Protein 2D7V (pdb70)

Nearest PDB structures (foldseek):
  2d7v-assembly1_B  TM=9.983E-01  e=2.225E-28  Vibrio cholerae O1 biovar El Tor str. N16961
  2onf-assembly1_B  TM=8.012E-01  e=8.479E-09  Thermoplasma acidophilum
  2e8c-assembly1_A  TM=7.686E-01  e=4.303E-06  Aquifex aeolicus VF5
  1vla-assembly1_A  TM=7.191E-01  e=2.627E-06  Thermotoga maritima MSB8
  2bjo-assembly1_B  TM=7.480E-01  e=2.139E-05  Bacillus subtilis

CATH classification: 3.30.300.20

Radius of gyration: 19.79 Å; Cα contacts (8 Å, |Δi|>4): 730; chains: 2; bounding box: 40×42×66 Å

Organism: Vibrio cholerae serotype O1 (strain ATCC 39315 / El Tor Inaba N16961) (NCBI:txid243277)

Solvent-accessible surface area: 13827 Å² total

Foldseek 3Di:
DDDWDKDKDDDFDPPDPCVVVQTAQWTWIAGDVGDIFIAGDDCVVPPPPSTPNPGHHPVNVLQVLQQVLLVLVVVVCVVVVWAWPDKDWPKDWDWDQDPVRDTDRQEMETEIDIDTDDDDDDDPVVSVVSVVSCVPRPSNVVDNHHYHYDYD/DDWDKDKDDDFDVPRPCVVVQTAQWTWIAGPVGDIFIAGADCVVPPPPSTDPPGHYPQNVLLCLLQVLLVLLVVVCVVVPWAWPDKDWDKDWDWDDDDPGHTDGAAIEIEMDIDTDDDDDDDVVVSVCSVVSCVVRPSNVVDPHHYYYDYD

InterPro domains:
  IPR003718 OsmC/Ohr conserved domain [PF02566] (63-159)
  IPR015946 K homology domain-like, alpha/beta [G3DSA:3.30.300.20] (1-162)
  IPR036102 OsmC/Ohr superfamily [SSF82784] (8-160)
  IPR052707 OsmC/Ohr Peroxiredoxin [PTHR42830] (8-161)

Sequence (303 aa):
SSEHSAIVTWKRKDSEAFTDNQYSRAHTWEFDGGSKILASASPHVVPVPLSVEANVDPEEAFVAALSSCHLVFLSIAAKQRYLVESYTDNAVGILGKNSKGKTSVTKVVLRPQVVFSGTSKPTLQQLEKHHLAHENCFIANSVETEVVTEIISEHSAIVTWKRKDSEAFTDNQYSRAHTWEFDGGSKILASASPHVVPVPLSVEANVDPEEAFVAALSSCHLVFLSIAAKQRYLVESYTDNAVGILGKNSKGKTSVTKVVLRPQVVFSGTSKPTLQQLEKHHLAHENCFIANSVETEVVTEII

Structure (mmCIF, N/CA/C/O backbone):
data_2D7V
#
_entry.id   2D7V
#
_cell.length_a   148.507
_cell.length_b   40.023
_cell.length_c   56.231
_cell.angle_alpha   90.00
_cell.angle_beta   108.89
_cell.angle_gamma   90.00
#
_symmetry.space_group_name_H-M   'C 1 2 1'
#
loop_
_entity.id
_entity.type
_entity.pdbx_description
1 polymer 'Hypothetical protein VCA0330'
2 water water
#
loop_
_atom_site.group_PDB
_atom_site.id
_atom_site.type_symbol
_atom_site.label_atom_id
_atom_site.label_alt_id
_atom_site.label_comp_id
_atom_site.label_asym_id
_atom_site.label_entity_id
_atom_site.label_seq_id
_atom_site.pdbx_PDB_ins_code
_atom_site.Cartn_x
_atom_site.Cartn_y
_atom_site.Cartn_z
_atom_site.occupancy
_atom_site.B_iso_or_equiv
_atom_site.auth_seq_id
_atom_site.auth_comp_id
_atom_site.auth_asym_id
_atom_site.auth_atom_id
_atom_site.pdbx_PDB_model_num
ATOM 1 N N . SER A 1 7 ? 12.270 57.097 18.680 1.00 40.02 7 SER A N 1
ATOM 2 C CA . SER A 1 7 ? 12.253 57.619 17.276 1.00 39.53 7 SER A CA 1
ATOM 3 C C . SER A 1 7 ? 12.573 56.487 16.263 1.00 38.91 7 SER A C 1
ATOM 4 O O . SER A 1 7 ? 12.597 55.300 16.644 1.00 39.20 7 SER A O 1
ATOM 15 N N . SER A 1 9 ? 14.757 54.177 13.601 1.00 31.25 9 SER A N 1
ATOM 16 C CA . SER A 1 9 ? 16.119 53.640 13.576 1.00 30.33 9 SER A CA 1
ATOM 17 C C . SER A 1 9 ? 16.194 52.494 12.583 1.00 29.68 9 SER A C 1
ATOM 18 O O . SER A 1 9 ? 15.171 51.865 12.288 1.00 29.72 9 SER A O 1
ATOM 21 N N . GLU A 1 10 ? 17.369 52.268 12.016 1.00 30.91 10 GLU A N 1
ATOM 22 C CA . GLU A 1 10 ? 17.539 51.084 11.161 1.00 31.16 10 GLU A CA 1
ATOM 23 C C . GLU A 1 10 ? 18.482 50.073 11.775 1.00 30.52 10 GLU A C 1
ATOM 24 O O . GLU A 1 10 ? 19.373 50.420 12.544 1.00 30.52 10 GLU A O 1
ATOM 30 N N . HIS A 1 11 ? 18.252 48.811 11.451 1.00 27.69 11 HIS A N 1
ATOM 31 C CA . HIS A 1 11 ? 18.917 47.717 12.130 1.00 28.06 11 HIS A CA 1
ATOM 32 C C . HIS A 1 11 ? 19.269 46.737 11.064 1.00 26.99 11 HIS A C 1
ATOM 33 O O . HIS A 1 11 ? 18.402 46.334 10.295 1.00 27.51 11 HIS A O 1
ATOM 40 N N . SER A 1 12 ? 20.533 46.363 11.006 1.00 26.56 12 SER A N 1
ATOM 41 C CA . SER A 1 12 ? 20.963 45.495 9.933 1.00 26.95 12 SER A CA 1
ATOM 42 C C . SER A 1 12 ? 21.481 44.149 10.462 1.00 25.90 12 SER A C 1
ATOM 43 O O . SER A 1 12 ? 21.908 44.022 11.620 1.00 24.55 12 SER A O 1
ATOM 46 N N . ALA A 1 13 ? 21.393 43.130 9.612 1.00 25.18 13 ALA A N 1
ATOM 47 C CA . ALA A 1 13 ? 21.968 41.831 9.910 1.00 24.94 13 ALA A CA 1
ATOM 48 C C . ALA A 1 13 ? 22.547 41.319 8.607 1.00 25.01 13 ALA A C 1
ATOM 49 O O . ALA A 1 13 ? 21.928 41.489 7.549 1.00 25.12 13 ALA A O 1
ATOM 51 N N . ILE A 1 14 ? 23.746 40.742 8.661 1.00 24.20 14 ILE A N 1
ATOM 52 C CA . ILE A 1 14 ? 24.306 40.031 7.491 1.00 23.16 14 ILE A CA 1
ATOM 53 C C . ILE A 1 14 ? 24.171 38.530 7.761 1.00 22.70 14 ILE A C 1
ATOM 54 O O . ILE A 1 14 ? 24.696 38.035 8.778 1.00 21.94 14 ILE A O 1
ATOM 59 N N . VAL A 1 15 ? 23.437 37.844 6.884 1.00 21.71 15 VAL A N 1
ATOM 60 C CA . VAL A 1 15 ? 23.204 36.408 6.992 1.00 21.71 15 VAL A CA 1
ATOM 61 C C . VAL A 1 15 ? 23.929 35.727 5.832 1.00 22.79 15 VAL A C 1
ATOM 62 O O . VAL A 1 15 ? 23.714 36.084 4.672 1.00 22.92 15 VAL A O 1
ATOM 66 N N . THR A 1 16 ? 24.809 34.787 6.154 1.00 22.66 16 THR A N 1
ATOM 67 C CA . THR A 1 16 ? 25.705 34.156 5.188 1.00 23.61 16 THR A CA 1
ATOM 68 C C . THR A 1 16 ? 25.753 32.631 5.360 1.00 22.68 16 THR A C 1
ATOM 69 O O . THR A 1 16 ? 25.954 32.086 6.479 1.00 22.12 16 THR A O 1
ATOM 73 N N . TRP A 1 17 ? 25.610 31.954 4.225 1.00 22.42 17 TRP A N 1
ATOM 74 C CA . TRP A 1 17 ? 25.758 30.523 4.178 1.00 21.84 17 TRP A CA 1
ATOM 75 C C . TRP A 1 17 ? 26.758 30.267 3.044 1.00 22.80 17 TRP A C 1
ATOM 76 O O . TRP A 1 17 ? 26.732 30.976 2.042 1.00 19.68 17 TRP A O 1
ATOM 87 N N . LYS A 1 18 ? 27.659 29.311 3.270 1.00 23.51 18 LYS A N 1
ATOM 88 C CA . LYS A 1 18 ? 28.622 28.830 2.277 1.00 26.23 18 LYS A CA 1
ATOM 89 C C . LYS A 1 18 ? 28.636 27.317 2.179 1.00 26.53 18 LYS A C 1
ATOM 90 O O . LYS A 1 18 ? 28.675 26.625 3.201 1.00 26.00 18 LYS A O 1
ATOM 96 N N . ARG A 1 19 ? 28.599 26.797 0.961 1.00 28.32 19 ARG A N 1
ATOM 97 C CA . ARG A 1 19 ? 28.698 25.358 0.739 1.00 31.01 19 ARG A CA 1
ATOM 98 C C . ARG A 1 19 ? 30.028 24.818 1.296 1.00 32.15 19 ARG A C 1
ATOM 99 O O . ARG A 1 19 ? 31.094 25.387 1.029 1.00 31.54 19 ARG A O 1
ATOM 107 N N . LYS A 1 20 ? 29.983 23.732 2.058 1.00 34.37 20 LYS A N 1
ATOM 108 C CA . LYS A 1 20 ? 31.248 23.114 2.503 1.00 37.15 20 LYS A CA 1
ATOM 109 C C . LYS A 1 20 ? 31.862 22.331 1.325 1.00 39.02 20 LYS A C 1
ATOM 110 O O . LYS A 1 20 ? 31.157 21.925 0.387 1.00 38.95 20 LYS A O 1
ATOM 116 N N . ASP A 1 21 ? 33.174 22.152 1.342 1.00 41.64 21 ASP A N 1
ATOM 117 C CA . ASP A 1 21 ? 33.871 21.517 0.215 1.00 44.52 21 ASP A CA 1
ATOM 118 C C . ASP A 1 21 ? 33.300 20.134 -0.125 1.00 44.56 21 ASP A C 1
ATOM 119 O O . ASP A 1 21 ? 33.186 19.759 -1.298 1.00 45.03 21 ASP A O 1
ATOM 124 N N . SER A 1 22 ? 32.922 19.396 0.918 1.00 44.60 22 SER A N 1
ATOM 125 C CA . SER A 1 22 ? 32.425 18.021 0.796 1.00 44.49 22 SER A CA 1
ATOM 126 C C . SER A 1 22 ? 30.963 17.924 0.409 1.00 43.61 22 SER A C 1
ATOM 127 O O . SER A 1 22 ? 30.416 16.819 0.391 1.00 45.01 22 SER A O 1
ATOM 130 N N . GLU A 1 23 ? 30.308 19.051 0.138 1.00 41.17 23 GLU A N 1
ATOM 131 C CA . GLU A 1 23 ? 28.859 19.030 -0.002 1.00 39.30 23 GLU A CA 1
ATOM 132 C C . GLU A 1 23 ? 28.375 18.979 -1.449 1.00 38.20 23 GLU A C 1
ATOM 133 O O . GLU A 1 23 ? 28.636 19.905 -2.236 1.00 37.90 23 GLU A O 1
ATOM 139 N N . ALA A 1 24 ? 27.647 17.906 -1.758 1.00 36.73 24 ALA A N 1
ATOM 140 C CA . ALA A 1 24 ? 27.001 17.709 -3.041 1.00 35.86 24 ALA A CA 1
ATOM 141 C C . ALA A 1 24 ? 25.920 18.745 -3.249 1.00 34.79 24 ALA A C 1
ATOM 142 O O . ALA A 1 24 ? 25.758 19.241 -4.372 1.00 34.28 24 ALA A O 1
ATOM 144 N N . PHE A 1 25 ? 25.210 19.067 -2.155 1.00 33.83 25 PHE A N 1
ATOM 145 C CA . PHE A 1 25 ? 24.130 20.082 -2.094 1.00 32.64 25 PHE A CA 1
ATOM 146 C C . PHE A 1 25 ? 22.796 19.623 -2.684 1.00 32.57 25 PHE A C 1
ATOM 147 O O . PHE A 1 25 ? 21.767 19.636 -2.000 1.00 30.69 25 PHE A O 1
ATOM 155 N N . THR A 1 26 ? 22.823 19.191 -3.949 1.00 33.49 26 THR A N 1
ATOM 156 C CA . THR A 1 26 ? 21.595 18.809 -4.675 1.00 34.24 26 THR A CA 1
ATOM 157 C C . THR A 1 26 ? 20.927 17.536 -4.115 1.00 35.39 26 THR A C 1
ATOM 158 O O . THR A 1 26 ? 19.761 17.228 -4.456 1.00 35.22 26 THR A O 1
ATOM 162 N N . ASP A 1 27 ? 21.619 16.824 -3.222 1.00 35.92 27 ASP A N 1
ATOM 163 C CA . ASP A 1 27 ? 20.972 15.704 -2.514 1.00 36.93 27 ASP A CA 1
ATOM 164 C C . ASP A 1 27 ? 20.193 16.140 -1.261 1.00 37.22 27 ASP A C 1
ATOM 165 O O . ASP A 1 27 ? 19.781 15.284 -0.483 1.00 37.55 27 ASP A O 1
ATOM 170 N N . ASN A 1 28 ? 20.051 17.457 -1.032 1.00 37.07 28 ASN A N 1
ATOM 171 C CA . ASN A 1 28 ? 19.406 18.044 0.184 1.00 37.06 28 ASN A CA 1
ATOM 172 C C . ASN A 1 28 ? 20.026 17.660 1.543 1.00 35.90 28 ASN A C 1
ATOM 173 O O . ASN A 1 28 ? 19.419 17.852 2.579 1.00 36.66 28 ASN A O 1
ATOM 178 N N . GLN A 1 29 ? 21.244 17.146 1.533 1.00 35.21 29 GLN A N 1
ATOM 179 C CA . GLN A 1 29 ? 21.910 16.698 2.760 1.00 34.52 29 GLN A CA 1
ATOM 180 C C . GLN A 1 29 ? 23.028 17.638 3.216 1.00 32.63 29 GLN A C 1
ATOM 181 O O . GLN A 1 29 ? 23.932 17.236 3.942 1.00 33.83 29 GLN A O 1
ATOM 187 N N . TYR A 1 30 ? 22.959 18.889 2.787 1.00 30.23 30 TYR A N 1
ATOM 188 C CA . TYR A 1 30 ? 23.905 19.915 3.185 1.00 27.80 30 TYR A CA 1
ATOM 189 C C . TYR A 1 30 ? 23.608 20.363 4.635 1.00 27.13 30 TYR A C 1
ATOM 190 O O . TYR A 1 30 ? 22.477 20.235 5.128 1.00 26.35 30 TYR A O 1
ATOM 199 N N . SER A 1 31 ? 24.637 20.858 5.299 1.00 26.43 31 SER A N 1
ATOM 200 C CA . SER A 1 31 ? 24.499 21.450 6.626 1.00 26.39 31 SER A CA 1
ATOM 201 C C . SER A 1 31 ? 23.731 22.762 6.499 1.00 25.34 31 SER A C 1
ATOM 202 O O . SER A 1 31 ? 24.057 23.600 5.640 1.00 24.23 31 SER A O 1
ATOM 205 N N . ARG A 1 32 ? 22.758 22.938 7.395 1.00 24.14 32 ARG A N 1
ATOM 206 C CA . ARG A 1 32 ? 21.999 24.174 7.496 1.00 24.01 32 ARG A CA 1
ATOM 207 C C . ARG A 1 32 ? 22.645 25.246 8.423 1.00 24.68 32 ARG A C 1
ATOM 208 O O . ARG A 1 32 ? 22.053 26.324 8.643 1.00 24.92 32 ARG A O 1
ATOM 216 N N . ALA A 1 33 ? 23.855 24.953 8.912 1.00 23.58 33 ALA A N 1
ATOM 217 C CA . ALA A 1 33 ? 24.662 25.908 9.678 1.00 22.41 33 ALA A CA 1
ATOM 218 C C . ALA A 1 33 ? 25.045 27.098 8.829 1.00 22.30 33 ALA A C 1
ATOM 219 O O . ALA A 1 33 ? 25.345 26.976 7.631 1.00 20.01 33 ALA A O 1
ATOM 221 N N . HIS A 1 34 ? 24.997 28.267 9.464 1.00 20.81 34 HIS A N 1
ATOM 222 C CA . HIS A 1 34 ? 25.338 29.504 8.809 1.00 21.29 34 HIS A CA 1
ATOM 223 C C . HIS A 1 34 ? 25.571 30.594 9.891 1.00 22.45 34 HIS A C 1
ATOM 224 O O . HIS A 1 34 ? 25.536 30.304 11.085 1.00 22.06 34 HIS A O 1
ATOM 231 N N . THR A 1 35 ? 25.860 31.820 9.467 1.00 23.17 35 THR A N 1
ATOM 232 C CA . THR A 1 35 ? 26.223 32.869 10.420 1.00 25.40 35 THR A CA 1
ATOM 233 C C . THR A 1 35 ? 25.310 34.079 10.314 1.00 23.69 35 THR A C 1
ATOM 234 O O . THR A 1 35 ? 24.838 34.395 9.225 1.00 23.72 35 THR A O 1
ATOM 238 N N . TRP A 1 36 ? 25.028 34.708 11.458 1.00 23.63 36 TRP A N 1
ATOM 239 C CA . TRP A 1 36 ? 24.365 36.000 11.515 1.00 23.07 36 TRP A CA 1
ATOM 240 C C . TRP A 1 36 ? 25.397 36.993 12.042 1.00 24.14 36 TRP A C 1
ATOM 241 O O . TRP A 1 36 ? 25.990 36.738 13.097 1.00 24.03 36 TRP A O 1
ATOM 252 N N . GLU A 1 37 ? 25.623 38.085 11.309 1.00 24.43 37 GLU A N 1
ATOM 253 C CA . GLU A 1 37 ? 26.583 39.115 11.729 1.00 26.85 37 GLU A CA 1
ATOM 254 C C . GLU A 1 37 ? 25.923 40.492 11.889 1.00 26.31 37 GLU A C 1
ATOM 255 O O . GLU A 1 37 ? 25.167 40.945 11.049 1.00 25.99 37 GLU A O 1
ATOM 261 N N . PHE A 1 38 ? 26.220 41.140 13.001 1.00 27.62 38 PHE A N 1
ATOM 262 C CA . PHE A 1 38 ? 25.539 42.375 13.355 1.00 28.28 38 PHE A CA 1
ATOM 263 C C . PHE A 1 38 ? 26.541 43.498 13.425 1.00 30.74 38 PHE A C 1
ATOM 264 O O . PHE A 1 38 ? 27.754 43.255 13.571 1.00 29.75 38 PHE A O 1
ATOM 272 N N . ASP A 1 39 ? 26.016 44.720 13.380 1.00 33.07 39 ASP A N 1
ATOM 273 C CA . ASP A 1 39 ? 26.833 45.931 13.414 1.00 37.32 39 ASP A CA 1
ATOM 274 C C . ASP A 1 39 ? 27.896 45.976 14.511 1.00 37.77 39 ASP A C 1
ATOM 275 O O . ASP A 1 39 ? 29.066 46.178 14.207 1.00 40.02 39 ASP A O 1
ATOM 280 N N . GLY A 1 40 ? 27.517 45.763 15.759 1.00 38.88 40 GLY A N 1
ATOM 281 C CA . GLY A 1 40 ? 28.461 45.853 16.879 1.00 40.00 40 GLY A CA 1
ATOM 282 C C . GLY A 1 40 ? 29.577 44.814 16.860 1.00 41.04 40 GLY A C 1
ATOM 283 O O . GLY A 1 40 ? 30.384 44.758 17.780 1.00 41.92 40 GLY A O 1
ATOM 284 N N . GLY A 1 41 ? 29.613 43.967 15.830 1.00 41.67 41 GLY A N 1
ATOM 285 C CA . GLY A 1 41 ? 30.734 43.030 15.634 1.00 42.17 41 GLY A CA 1
ATOM 286 C C . GLY A 1 41 ? 30.457 41.552 15.937 1.00 42.18 41 GLY A C 1
ATOM 287 O O . GLY A 1 41 ? 31.158 40.657 15.441 1.00 41.98 41 GLY A O 1
ATOM 288 N N . SER A 1 42 ? 29.433 41.302 16.746 1.00 41.47 42 SER A N 1
ATOM 289 C CA . SER A 1 42 ? 29.080 39.941 17.108 1.00 41.48 42 SER A CA 1
ATOM 290 C C . SER A 1 42 ? 28.656 39.117 15.889 1.00 39.84 42 SER A C 1
ATOM 291 O O . SER A 1 42 ? 28.001 39.637 14.971 1.00 38.28 42 SER A O 1
ATOM 294 N N . LYS A 1 43 ? 29.076 37.852 15.897 1.00 38.23 43 LYS A N 1
ATOM 295 C CA . LYS A 1 43 ? 28.678 36.857 14.904 1.00 38.18 43 LYS A CA 1
ATOM 296 C C . LYS A 1 43 ? 28.032 35.703 15.623 1.00 36.74 43 LYS A C 1
ATOM 297 O O . LYS A 1 43 ? 28.577 35.217 16.602 1.00 37.56 43 LYS A O 1
ATOM 303 N N . ILE A 1 44 ? 26.876 35.257 15.156 1.00 34.13 44 ILE A N 1
ATOM 304 C CA . ILE A 1 44 ? 26.213 34.167 15.848 1.00 32.67 44 ILE A CA 1
ATOM 305 C C . ILE A 1 44 ? 26.146 32.979 14.892 1.00 30.85 44 ILE A C 1
ATOM 306 O O . ILE A 1 44 ? 25.792 33.180 13.739 1.00 29.10 44 ILE A O 1
ATOM 311 N N . LEU A 1 45 ? 26.462 31.766 15.366 1.00 28.05 45 LEU A N 1
ATOM 312 C CA . LEU A 1 45 ? 26.265 30.553 14.577 1.00 27.20 45 LEU A CA 1
ATOM 313 C C . LEU A 1 45 ? 24.794 30.190 14.620 1.00 25.19 45 LEU A C 1
ATOM 314 O O . LEU A 1 45 ? 24.242 30.007 15.691 1.00 24.23 45 LEU A O 1
ATOM 319 N N . ALA A 1 46 ? 24.170 30.083 13.453 1.00 24.64 46 ALA A N 1
ATOM 320 C CA . ALA A 1 46 ? 22.730 29.831 13.333 1.00 23.33 46 ALA A CA 1
ATOM 321 C C . ALA A 1 46 ? 22.471 28.500 12.630 1.00 24.02 46 ALA A C 1
ATOM 322 O O . ALA A 1 46 ? 23.400 27.864 12.076 1.00 24.74 46 ALA A O 1
ATOM 324 N N . SER A 1 47 ? 21.215 28.086 12.609 1.00 23.30 47 SER A N 1
ATOM 325 C CA . SER A 1 47 ? 20.823 26.914 11.876 1.00 24.87 47 SER A CA 1
ATOM 326 C C . SER A 1 47 ? 19.329 26.992 11.578 1.00 25.30 47 SER A C 1
ATOM 327 O O . SER A 1 47 ? 18.631 27.880 12.078 1.00 24.05 47 SER A O 1
ATOM 330 N N . ALA A 1 48 ? 18.835 26.063 10.769 1.00 25.85 48 ALA A N 1
ATOM 331 C CA . ALA A 1 48 ? 17.407 25.795 10.675 1.00 25.43 48 ALA A CA 1
ATOM 332 C C . ALA A 1 48 ? 16.948 25.162 11.994 1.00 26.36 48 ALA A C 1
ATOM 333 O O . ALA A 1 48 ? 17.741 24.526 12.709 1.00 26.26 48 ALA A O 1
ATOM 335 N N . SER A 1 49 ? 15.665 25.282 12.296 1.00 26.44 49 SER A N 1
ATOM 336 C CA . SER A 1 49 ? 15.113 24.667 13.496 1.00 28.02 49 SER A CA 1
ATOM 337 C C . SER A 1 49 ? 15.103 23.152 13.319 1.00 28.85 49 SER A C 1
ATOM 338 O O . SER A 1 49 ? 14.706 22.673 12.253 1.00 28.74 49 SER A O 1
ATOM 341 N N . PRO A 1 50 ? 15.483 22.410 14.366 1.00 29.58 50 PRO A N 1
ATOM 342 C CA . PRO A 1 50 ? 15.360 20.963 14.282 1.00 31.13 50 PRO A CA 1
ATOM 343 C C . PRO A 1 50 ? 13.915 20.464 14.305 1.00 32.59 50 PRO A C 1
ATOM 344 O O . PRO A 1 50 ? 13.701 19.270 14.149 1.00 33.51 50 PRO A O 1
ATOM 348 N N . HIS A 1 51 ? 12.922 21.334 14.469 1.00 34.31 51 HIS A N 1
ATOM 349 C CA . HIS A 1 51 ? 11.519 20.893 14.280 1.00 35.00 51 HIS A CA 1
ATOM 350 C C . HIS A 1 51 ? 11.153 20.853 12.811 1.00 35.17 51 HIS A C 1
ATOM 351 O O . HIS A 1 51 ? 10.145 20.243 12.426 1.00 35.62 51 HIS A O 1
ATOM 358 N N . VAL A 1 52 ? 11.965 21.509 11.977 1.00 35.23 52 VAL A N 1
ATOM 359 C CA . VAL A 1 52 ? 11.641 21.615 10.547 1.00 34.68 52 VAL A CA 1
ATOM 360 C C . VAL A 1 52 ? 12.617 20.866 9.660 1.00 33.51 52 VAL A C 1
ATOM 361 O O . VAL A 1 52 ? 12.276 20.455 8.560 1.00 34.29 52 VAL A O 1
ATOM 365 N N . VAL A 1 53 ? 13.843 20.698 10.119 1.00 31.47 53 VAL A N 1
ATOM 366 C CA . VAL A 1 53 ? 14.842 20.031 9.316 1.00 30.31 53 VAL A CA 1
ATOM 367 C C . VAL A 1 53 ? 15.526 19.103 10.314 1.00 29.47 53 VAL A C 1
ATOM 368 O O . VAL A 1 53 ? 15.989 19.571 11.364 1.00 28.69 53 VAL A O 1
ATOM 372 N N . PRO A 1 54 ? 15.608 17.787 10.008 1.00 29.08 54 PRO A N 1
ATOM 373 C CA . PRO A 1 54 ? 16.152 16.875 11.048 1.00 28.91 54 PRO A CA 1
ATOM 374 C C . PRO A 1 54 ? 17.634 17.111 11.372 1.00 29.41 54 PRO A C 1
ATOM 375 O O . PRO A 1 54 ? 18.433 17.471 10.501 1.00 30.06 54 PRO A O 1
ATOM 379 N N . VAL A 1 55 ? 17.985 16.925 12.639 1.00 29.43 55 VAL A N 1
ATOM 380 C CA . VAL A 1 55 ? 19.354 16.801 13.063 1.00 30.10 55 VAL A CA 1
ATOM 381 C C . VAL A 1 55 ? 19.833 15.475 12.397 1.00 30.69 55 VAL A C 1
ATOM 382 O O . VAL A 1 55 ? 19.029 14.552 12.274 1.00 31.01 55 VAL A O 1
ATOM 386 N N . PRO A 1 56 ? 21.108 15.381 11.963 1.00 30.60 56 PRO A N 1
ATOM 387 C CA . PRO A 1 56 ? 22.192 16.368 12.030 1.00 30.60 56 PRO A CA 1
ATOM 388 C C . PRO A 1 56 ? 22.336 17.389 10.891 1.00 30.49 56 PRO A C 1
ATOM 389 O O . PRO A 1 56 ? 23.339 18.111 10.881 1.00 30.39 56 PRO A O 1
ATOM 393 N N . LEU A 1 57 ? 21.384 17.486 9.957 1.00 29.43 57 LEU A N 1
ATOM 394 C CA . LEU A 1 57 ? 21.419 18.591 8.966 1.00 30.48 57 LEU A CA 1
ATOM 395 C C . LEU A 1 57 ? 21.235 19.973 9.642 1.00 30.27 57 LEU A C 1
ATOM 396 O O . LEU A 1 57 ? 21.970 20.930 9.348 1.00 29.94 57 LEU A O 1
ATOM 401 N N . SER A 1 58 ? 20.250 20.061 10.540 1.00 29.87 58 SER A N 1
ATOM 402 C CA . SER A 1 58 ? 20.162 21.200 11.475 1.00 29.76 58 SER A CA 1
ATOM 403 C C . SER A 1 58 ? 21.131 20.934 12.627 1.00 29.77 58 SER A C 1
ATOM 404 O O . SER A 1 58 ? 21.426 19.772 12.925 1.00 29.38 58 SER A O 1
ATOM 407 N N . VAL A 1 59 ? 21.622 21.998 13.273 1.00 29.46 59 VAL A N 1
ATOM 408 C CA . VAL A 1 59 ? 22.578 21.895 14.381 1.00 28.75 59 VAL A CA 1
ATOM 409 C C . VAL A 1 59 ? 21.873 22.433 15.615 1.00 30.02 59 VAL A C 1
ATOM 410 O O . VAL A 1 59 ? 21.521 23.608 15.664 1.00 28.27 59 VAL A O 1
ATOM 414 N N . GLU A 1 60 ? 21.667 21.568 16.608 1.00 31.39 60 GLU A N 1
ATOM 415 C CA . GLU A 1 60 ? 20.822 21.861 17.778 1.00 33.69 60 GLU A CA 1
ATOM 416 C C . GLU A 1 60 ? 21.385 22.971 18.655 1.00 33.07 60 GLU A C 1
ATOM 417 O O . GLU A 1 60 ? 20.653 23.833 19.151 1.00 34.42 60 GLU A O 1
ATOM 423 N N . ALA A 1 61 ? 22.694 22.949 18.841 1.00 32.68 61 ALA A N 1
ATOM 424 C CA . ALA A 1 61 ? 23.420 24.011 19.566 1.00 32.15 61 ALA A CA 1
ATOM 425 C C . ALA A 1 61 ? 23.402 25.396 18.933 1.00 30.96 61 ALA A C 1
ATOM 426 O O . ALA A 1 61 ? 23.865 26.332 19.562 1.00 31.79 61 ALA A O 1
ATOM 428 N N . ASN A 1 62 ? 22.898 25.544 17.712 1.00 28.53 62 ASN A N 1
ATOM 429 C CA . ASN A 1 62 ? 22.946 26.844 17.052 1.00 27.86 62 ASN A CA 1
ATOM 430 C C . ASN A 1 62 ? 21.582 27.508 17.116 1.00 27.54 62 ASN A C 1
ATOM 431 O O . ASN A 1 62 ? 20.570 26.808 17.236 1.00 27.10 62 ASN A O 1
ATOM 436 N N . VAL A 1 63 ? 21.530 28.839 17.053 1.00 27.75 63 VAL A N 1
ATOM 437 C CA . VAL A 1 63 ? 20.228 29.541 17.136 1.00 28.03 63 VAL A CA 1
ATOM 438 C C . VAL A 1 63 ? 19.400 29.342 15.852 1.00 27.48 63 VAL A C 1
ATOM 439 O O . VAL A 1 63 ? 19.946 29.309 14.769 1.00 27.84 63 VAL A O 1
ATOM 443 N N . ASP A 1 64 ? 18.084 29.188 15.958 1.00 27.09 64 ASP A N 1
ATOM 444 C CA . ASP A 1 64 ? 17.287 29.128 14.726 1.00 26.56 64 ASP A CA 1
ATOM 445 C C . ASP A 1 64 ? 16.333 30.343 14.582 1.00 25.41 64 ASP A C 1
ATOM 446 O O . ASP A 1 64 ? 16.109 31.088 15.549 1.00 23.62 64 ASP A O 1
ATOM 451 N N . PRO A 1 65 ? 15.808 30.581 13.368 1.00 25.26 65 PRO A N 1
ATOM 452 C CA . PRO A 1 65 ? 14.899 31.721 13.230 1.00 23.51 65 PRO A CA 1
ATOM 453 C C . PRO A 1 65 ? 13.672 31.713 14.188 1.00 24.31 65 PRO A C 1
ATOM 454 O O . PRO A 1 65 ? 13.330 32.746 14.705 1.00 21.82 65 PRO A O 1
ATOM 458 N N . GLU A 1 66 ? 13.029 30.577 14.410 1.00 24.11 66 GLU A N 1
ATOM 459 C CA . GLU A 1 66 ? 11.843 30.525 15.259 1.00 26.77 66 GLU A CA 1
ATOM 460 C C . GLU A 1 66 ? 12.203 30.882 16.719 1.00 26.00 66 GLU A C 1
ATOM 461 O O . GLU A 1 66 ? 11.532 31.705 17.343 1.00 26.30 66 GLU A O 1
ATOM 467 N N . GLU A 1 67 ? 13.304 30.313 17.219 1.00 25.23 67 GLU A N 1
ATOM 468 C CA . GLU A 1 67 ? 13.773 30.588 18.567 1.00 25.48 67 GLU A CA 1
ATOM 469 C C . GLU A 1 67 ? 14.131 32.059 18.731 1.00 24.23 67 GLU A C 1
ATOM 470 O O . GLU A 1 67 ? 13.811 32.668 19.755 1.00 23.90 67 GLU A O 1
ATOM 476 N N . ALA A 1 68 ? 14.833 32.609 17.740 1.00 23.32 68 ALA A N 1
ATOM 477 C CA . ALA A 1 68 ? 15.233 34.035 17.773 1.00 22.78 68 ALA A CA 1
ATOM 478 C C . ALA A 1 68 ? 13.980 34.944 17.805 1.00 22.52 68 ALA A C 1
ATOM 479 O O . ALA A 1 68 ? 13.976 35.958 18.455 1.00 22.67 68 ALA A O 1
ATOM 481 N N . PHE A 1 69 ? 12.970 34.590 17.022 1.00 22.02 69 PHE A N 1
ATOM 482 C CA . PHE A 1 69 ? 11.711 35.312 16.952 1.00 21.34 69 PHE A CA 1
ATOM 483 C C . PHE A 1 69 ? 11.059 35.351 18.339 1.00 21.45 69 PHE A C 1
ATOM 484 O O . PHE A 1 69 ? 10.624 36.408 18.783 1.00 20.81 69 PHE A O 1
ATOM 492 N N . VAL A 1 70 ? 11.023 34.203 19.028 1.00 21.36 70 VAL A N 1
ATOM 493 C CA . VAL A 1 70 ? 10.414 34.129 20.372 1.00 21.54 70 VAL A CA 1
ATOM 494 C C . VAL A 1 70 ? 11.239 34.946 21.371 1.00 21.31 70 VAL A C 1
ATOM 495 O O . VAL A 1 70 ? 10.679 35.746 22.147 1.00 21.36 70 VAL A O 1
ATOM 499 N N . ALA A 1 71 ? 12.568 34.768 21.317 1.00 21.04 71 ALA A N 1
ATOM 500 C CA . ALA A 1 71 ? 13.477 35.513 22.197 1.00 20.99 71 ALA A CA 1
ATOM 501 C C . ALA A 1 71 ? 13.330 37.017 21.984 1.00 21.58 71 ALA A C 1
ATOM 502 O O . ALA A 1 71 ? 13.258 37.776 22.970 1.00 22.82 71 ALA A O 1
ATOM 504 N N . ALA A 1 72 ? 13.213 37.461 20.731 1.00 20.39 72 ALA A N 1
ATOM 505 C CA . ALA A 1 72 ? 13.089 38.914 20.465 1.00 21.18 72 ALA A CA 1
ATOM 506 C C . ALA A 1 72 ? 11.816 39.473 21.074 1.00 21.42 72 ALA A C 1
ATOM 507 O O . ALA A 1 72 ? 11.844 40.542 21.651 1.00 19.97 72 ALA A O 1
ATOM 509 N N . LEU A 1 73 ? 10.696 38.775 20.896 1.00 22.13 73 LEU A N 1
ATOM 510 C CA . LEU A 1 73 ? 9.437 39.229 21.471 1.00 22.29 73 LEU A CA 1
ATOM 511 C C . LEU A 1 73 ? 9.527 39.288 23.005 1.00 23.08 73 LEU A C 1
ATOM 512 O O . LEU A 1 73 ? 9.075 40.251 23.639 1.00 22.89 73 LEU A O 1
ATOM 517 N N . SER A 1 74 ? 10.131 38.263 23.602 1.00 23.62 74 SER A N 1
ATOM 518 C CA . SER A 1 74 ? 10.232 38.175 25.056 1.00 23.65 74 SER A CA 1
ATOM 519 C C . SER A 1 74 ? 11.174 39.264 25.609 1.00 24.28 74 SER A C 1
ATOM 520 O O . SER A 1 74 ? 10.838 39.952 26.584 1.00 23.86 74 SER A O 1
ATOM 523 N N . SER A 1 75 ? 12.329 39.438 24.961 1.00 23.14 75 SER A N 1
ATOM 524 C CA . SER A 1 75 ? 13.305 40.450 25.316 1.00 23.85 75 SER A CA 1
ATOM 525 C C . SER A 1 75 ? 12.746 41.878 25.167 1.00 24.10 75 SER A C 1
ATOM 526 O O . SER A 1 75 ? 12.933 42.721 26.032 1.00 22.55 75 SER A O 1
ATOM 529 N N . CYS A 1 76 ? 12.033 42.128 24.080 1.00 25.14 76 CYS A N 1
ATOM 530 C CA . CYS A 1 76 ? 11.464 43.452 23.841 1.00 26.29 76 CYS A CA 1
ATOM 531 C C . CYS A 1 76 ? 10.454 43.848 24.926 1.00 25.03 76 CYS A C 1
ATOM 532 O O . CYS A 1 76 ? 10.472 44.970 25.431 1.00 23.74 76 CYS A O 1
ATOM 535 N N . HIS A 1 77 ? 9.580 42.906 25.272 1.00 24.46 77 HIS A N 1
ATOM 536 C CA . HIS A 1 77 ? 8.597 43.079 26.340 1.00 24.70 77 HIS A CA 1
ATOM 537 C C . HIS A 1 77 ? 9.298 43.310 27.658 1.00 24.33 77 HIS A C 1
ATOM 538 O O . HIS A 1 77 ? 8.941 44.180 28.406 1.00 26.11 77 HIS A O 1
ATOM 553 N N . LEU A 1 79 ? 12.322 44.523 28.211 1.00 23.24 79 LEU A N 1
ATOM 554 C CA . LEU A 1 79 ? 12.961 45.806 28.259 1.00 22.32 79 LEU A CA 1
ATOM 555 C C . LEU A 1 79 ? 11.973 46.926 28.561 1.00 23.81 79 LEU A C 1
ATOM 556 O O . LEU A 1 79 ? 12.292 47.846 29.365 1.00 23.36 79 LEU A O 1
ATOM 561 N N . VAL A 1 80 ? 10.777 46.860 27.963 1.00 23.13 80 VAL A N 1
ATOM 562 C CA . VAL A 1 80 ? 9.771 47.864 28.237 1.00 23.83 80 VAL A CA 1
ATOM 563 C C . VAL A 1 80 ? 9.321 47.814 29.724 1.00 24.21 80 VAL A C 1
ATOM 564 O O . VAL A 1 80 ? 9.356 48.820 30.412 1.00 25.35 80 VAL A O 1
ATOM 568 N N . PHE A 1 81 ? 8.924 46.643 30.192 1.00 24.52 81 PHE A N 1
ATOM 569 C CA . PHE A 1 81 ? 8.630 46.417 31.598 1.00 25.09 81 PHE A CA 1
ATOM 570 C C . PHE A 1 81 ? 9.662 46.968 32.566 1.00 25.00 81 PHE A C 1
ATOM 571 O O . PHE A 1 81 ? 9.286 47.681 33.510 1.00 24.51 81 PHE A O 1
ATOM 579 N N . LEU A 1 82 ? 10.938 46.611 32.360 1.00 23.91 82 LEU A N 1
ATOM 580 C CA . LEU A 1 82 ? 11.992 47.039 33.272 1.00 24.44 82 LEU A CA 1
ATOM 581 C C . LEU A 1 82 ? 12.049 48.570 33.339 1.00 25.06 82 LEU A C 1
ATOM 582 O O . LEU A 1 82 ? 12.163 49.136 34.421 1.00 24.66 82 LEU A O 1
ATOM 587 N N . SER A 1 83 ? 11.942 49.248 32.202 1.00 25.91 83 SER A N 1
ATOM 588 C CA . SER A 1 83 ? 11.937 50.724 32.249 1.00 28.22 83 SER A CA 1
ATOM 589 C C . SER A 1 83 ? 10.724 51.289 33.021 1.00 27.94 83 SER A C 1
ATOM 590 O O . SER A 1 83 ? 10.841 52.301 33.694 1.00 28.82 83 SER A O 1
ATOM 593 N N . ILE A 1 84 ? 9.562 50.658 32.883 1.00 28.68 84 ILE A N 1
ATOM 594 C CA . ILE A 1 84 ? 8.366 51.075 33.626 1.00 28.87 84 ILE A CA 1
ATOM 595 C C . ILE A 1 84 ? 8.592 50.851 35.131 1.00 28.86 84 ILE A C 1
ATOM 596 O O . ILE A 1 84 ? 8.245 51.699 35.957 1.00 30.48 84 ILE A O 1
ATOM 601 N N . ALA A 1 85 ? 9.180 49.722 35.490 1.00 29.10 85 ALA A N 1
ATOM 602 C CA . ALA A 1 85 ? 9.381 49.405 36.885 1.00 30.52 85 ALA A CA 1
ATOM 603 C C . ALA A 1 85 ? 10.396 50.382 37.494 1.00 31.90 85 ALA A C 1
ATOM 604 O O . ALA A 1 85 ? 10.204 50.828 38.619 1.00 32.66 85 ALA A O 1
ATOM 606 N N . ALA A 1 86 ? 11.447 50.742 36.753 1.00 33.08 86 ALA A N 1
ATOM 607 C CA . ALA A 1 86 ? 12.410 51.692 37.287 1.00 34.18 86 ALA A CA 1
ATOM 608 C C . ALA A 1 86 ? 11.711 53.039 37.554 1.00 35.27 86 ALA A C 1
ATOM 609 O O . ALA A 1 86 ? 11.870 53.627 38.615 1.00 35.09 86 ALA A O 1
ATOM 611 N N . LYS A 1 87 ? 10.889 53.479 36.611 1.00 36.54 87 LYS A N 1
ATOM 612 C CA . LYS A 1 87 ? 10.206 54.773 36.723 1.00 37.29 87 LYS A CA 1
ATOM 613 C C . LYS A 1 87 ? 9.222 54.854 37.896 1.00 37.42 87 LYS A C 1
ATOM 614 O O . LYS A 1 87 ? 9.123 55.900 38.548 1.00 36.46 87 LYS A O 1
ATOM 620 N N . GLN A 1 88 ? 8.564 53.735 38.201 1.00 37.30 88 GLN A N 1
ATOM 621 C CA . GLN A 1 88 ? 7.727 53.597 39.411 1.00 38.54 88 GLN A CA 1
ATOM 622 C C . GLN A 1 88 ? 8.537 53.383 40.698 1.00 38.78 88 GLN A C 1
ATOM 623 O O . GLN A 1 88 ? 7.970 53.163 41.780 1.00 37.60 88 GLN A O 1
ATOM 629 N N . ARG A 1 89 ? 9.862 53.440 40.570 1.00 39.60 89 ARG A N 1
ATOM 630 C CA . ARG A 1 89 ? 10.796 53.236 41.680 1.00 40.94 89 ARG A CA 1
ATOM 631 C C . ARG A 1 89 ? 10.616 51.885 42.393 1.00 39.39 89 ARG A C 1
ATOM 632 O O . ARG A 1 89 ? 10.737 51.786 43.625 1.00 39.80 89 ARG A O 1
ATOM 640 N N . TYR A 1 90 ? 10.330 50.844 41.618 1.00 36.76 90 TYR A N 1
ATOM 641 C CA . TYR A 1 90 ? 10.357 49.499 42.137 1.00 35.86 90 TYR A CA 1
ATOM 642 C C . TYR A 1 90 ? 11.709 48.878 41.831 1.00 35.16 90 TYR A C 1
ATOM 643 O O . TYR A 1 90 ? 12.197 48.932 40.694 1.00 35.72 90 TYR A O 1
ATOM 652 N N . LEU A 1 91 ? 12.314 48.274 42.835 1.00 34.11 91 LEU A N 1
ATOM 653 C CA . LEU A 1 91 ? 13.616 47.668 42.673 1.00 33.63 91 LEU A CA 1
ATOM 654 C C . LEU A 1 91 ? 13.440 46.235 42.153 1.00 33.26 91 LEU A C 1
ATOM 655 O O . LEU A 1 91 ? 12.915 45.371 42.871 1.00 33.63 91 LEU A O 1
ATOM 660 N N . VAL A 1 92 ? 13.877 45.983 40.906 1.00 31.29 92 VAL A N 1
ATOM 661 C CA . VAL A 1 92 ? 13.830 44.622 40.333 1.00 30.75 92 VAL A CA 1
ATOM 662 C C . VAL A 1 92 ? 15.137 43.905 40.615 1.00 30.19 92 VAL A C 1
ATOM 663 O O . VAL A 1 92 ? 16.194 44.420 40.298 1.00 32.11 92 VAL A O 1
ATOM 667 N N . GLU A 1 93 ? 15.080 42.731 41.208 1.00 30.16 93 GLU A N 1
ATOM 668 C CA . GLU A 1 93 ? 16.283 41.890 41.362 1.00 30.27 93 GLU A CA 1
ATOM 669 C C . GLU A 1 93 ? 16.581 41.040 40.143 1.00 28.61 93 GLU A C 1
ATOM 670 O O . GLU A 1 93 ? 17.740 40.843 39.763 1.00 26.79 93 GLU A O 1
ATOM 676 N N . SER A 1 94 ? 15.529 40.483 39.562 1.00 26.16 94 SER A N 1
ATOM 677 C CA . SER A 1 94 ? 15.706 39.640 38.389 1.00 25.47 94 SER A CA 1
ATOM 678 C C . SER A 1 94 ? 14.395 39.575 37.605 1.00 25.48 94 SER A C 1
ATOM 679 O O . SER A 1 94 ? 13.306 39.864 38.149 1.00 23.90 94 SER A O 1
ATOM 682 N N . TYR A 1 95 ? 14.528 39.223 36.321 1.00 25.63 95 TYR A N 1
ATOM 683 C CA . TYR A 1 95 ? 13.398 39.021 35.445 1.00 25.35 95 TYR A CA 1
ATOM 684 C C . TYR A 1 95 ? 13.769 37.802 34.612 1.00 26.54 95 TYR A C 1
ATOM 685 O O . TYR A 1 95 ? 14.830 37.792 33.953 1.00 26.63 95 TYR A O 1
ATOM 694 N N . THR A 1 96 ? 12.929 36.772 34.663 1.00 26.85 96 THR A N 1
ATOM 695 C CA . THR A 1 96 ? 13.196 35.552 33.920 1.00 27.59 96 THR A CA 1
ATOM 696 C C . THR A 1 96 ? 11.911 35.175 33.202 1.00 27.45 96 THR A C 1
ATOM 697 O O . THR A 1 96 ? 10.866 35.080 33.825 1.00 27.42 96 THR A O 1
ATOM 701 N N . ASP A 1 97 ? 12.000 34.986 31.898 1.00 27.34 97 ASP A N 1
ATOM 702 C CA . ASP A 1 97 ? 10.827 34.646 31.113 1.00 28.69 97 ASP A CA 1
ATOM 703 C C . ASP A 1 97 ? 11.094 33.306 30.425 1.00 28.02 97 ASP A C 1
ATOM 704 O O . ASP A 1 97 ? 12.078 33.180 29.715 1.00 27.08 97 ASP A O 1
ATOM 709 N N . ASN A 1 98 ? 10.240 32.306 30.666 1.00 27.16 98 ASN A N 1
ATOM 710 C CA . ASN A 1 98 ? 10.330 31.052 29.933 1.00 27.40 98 ASN A CA 1
ATOM 711 C C . ASN A 1 98 ? 9.305 31.134 28.810 1.00 27.29 98 ASN A C 1
ATOM 712 O O . ASN A 1 98 ? 8.132 30.780 28.990 1.00 28.39 98 ASN A O 1
ATOM 717 N N . ALA A 1 99 ? 9.731 31.667 27.673 1.00 25.31 99 ALA A N 1
ATOM 718 C CA . ALA A 1 99 ? 8.816 31.954 26.567 1.00 25.08 99 ALA A CA 1
ATOM 719 C C . ALA A 1 99 ? 8.682 30.753 25.642 1.00 24.46 99 ALA A C 1
ATOM 720 O O . ALA A 1 99 ? 9.655 30.003 25.469 1.00 22.70 99 ALA A O 1
ATOM 722 N N . VAL A 1 100 ? 7.495 30.575 25.029 1.00 24.34 100 VAL A N 1
ATOM 723 C CA . VAL A 1 100 ? 7.290 29.442 24.118 1.00 26.09 100 VAL A CA 1
ATOM 724 C C . VAL A 1 100 ? 6.522 29.901 22.864 1.00 25.57 100 VAL A C 1
ATOM 725 O O . VAL A 1 100 ? 5.476 30.547 22.977 1.00 25.67 100 VAL A O 1
ATOM 729 N N . GLY A 1 101 ? 7.058 29.602 21.683 1.00 25.54 101 GLY A N 1
ATOM 730 C CA . GLY A 1 101 ? 6.359 29.851 20.427 1.00 25.50 101 GLY A CA 1
ATOM 731 C C . GLY A 1 101 ? 5.845 28.560 19.803 1.00 28.16 101 GLY A C 1
ATOM 732 O O . GLY A 1 101 ? 6.476 27.497 19.916 1.00 28.37 101 GLY A O 1
ATOM 733 N N . ILE A 1 102 ? 4.688 28.670 19.149 1.00 28.34 102 ILE A N 1
ATOM 734 C CA . ILE A 1 102 ? 3.966 27.568 18.511 1.00 30.50 102 ILE A CA 1
ATOM 735 C C . ILE A 1 102 ? 3.930 27.778 16.984 1.00 29.82 102 ILE A C 1
ATOM 736 O O . ILE A 1 102 ? 3.472 28.840 16.518 1.00 29.49 102 ILE A O 1
ATOM 741 N N . LEU A 1 103 ? 4.425 26.798 16.218 1.00 29.91 103 LEU A N 1
ATOM 742 C CA . LEU A 1 103 ? 4.187 26.737 14.757 1.00 30.79 103 LEU A CA 1
ATOM 743 C C . LEU A 1 103 ? 2.859 26.061 14.508 1.00 31.36 103 LEU A C 1
ATOM 744 O O . LEU A 1 103 ? 2.549 25.062 15.160 1.00 31.39 103 LEU A O 1
ATOM 749 N N . GLY A 1 104 ? 2.067 26.623 13.594 1.00 31.08 104 GLY A N 1
ATOM 750 C CA . GLY A 1 104 ? 0.782 26.079 13.205 1.00 31.09 104 GLY A CA 1
ATOM 751 C C . GLY A 1 104 ? 0.331 26.807 11.959 1.00 31.73 104 GLY A C 1
ATOM 752 O O . GLY A 1 104 ? 1.053 27.660 11.443 1.00 31.21 104 GLY A O 1
ATOM 753 N N . LYS A 1 105 ? -0.861 26.476 11.469 1.00 32.11 105 LYS A N 1
ATOM 754 C CA . LYS A 1 105 ? -1.429 27.158 10.305 1.00 33.00 105 LYS A CA 1
ATOM 755 C C . LYS A 1 105 ? -2.110 28.427 10.741 1.00 32.19 105 LYS A C 1
ATOM 756 O O . LYS A 1 105 ? -2.959 28.374 11.631 1.00 33.38 105 LYS A O 1
ATOM 762 N N . ASN A 1 106 ? -1.775 29.552 10.111 1.00 32.04 106 ASN A N 1
ATOM 763 C CA . ASN A 1 106 ? -2.489 30.824 10.325 1.00 33.12 106 ASN A CA 1
ATOM 764 C C . ASN A 1 106 ? -3.867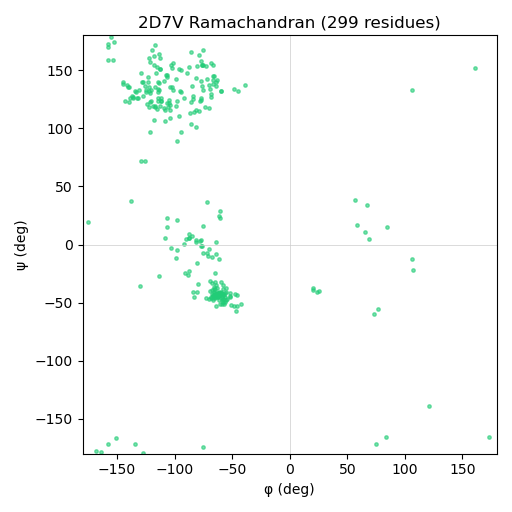 30.818 9.604 1.00 32.86 106 ASN A C 1
ATOM 765 O O . ASN A 1 106 ? -4.281 29.790 9.073 1.00 31.87 106 ASN A O 1
ATOM 770 N N . SER A 1 107 ? -4.574 31.944 9.620 1.00 33.46 107 SER A N 1
ATOM 771 C CA . SER A 1 107 ? -5.935 32.016 9.038 1.00 34.36 107 SER A CA 1
ATOM 772 C C . SER A 1 107 ? -5.913 31.793 7.519 1.00 34.30 107 SER A C 1
ATOM 773 O O . SER A 1 107 ? -6.906 31.384 6.934 1.00 35.05 107 SER A O 1
ATOM 776 N N . LYS A 1 108 ? -4.766 32.072 6.905 1.00 34.16 108 LYS A N 1
ATOM 777 C CA . LYS A 1 108 ? -4.611 31.992 5.460 1.00 33.66 108 LYS A CA 1
ATOM 778 C C . LYS A 1 108 ? -4.113 30.632 5.069 1.00 33.74 108 LYS A C 1
ATOM 779 O O . LYS A 1 108 ? -3.888 30.365 3.880 1.00 33.42 108 LYS A O 1
ATOM 785 N N . GLY A 1 109 ? -3.924 29.783 6.078 1.00 32.52 109 GLY A N 1
ATOM 786 C CA . GLY A 1 109 ? -3.581 28.378 5.883 1.00 32.55 109 GLY A CA 1
ATOM 787 C C . GLY A 1 109 ? -2.095 28.160 5.692 1.00 32.31 109 GLY A C 1
ATOM 788 O O . GLY A 1 109 ? -1.670 27.088 5.247 1.00 33.12 109 GLY A O 1
ATOM 789 N N . LYS A 1 110 ? -1.312 29.179 6.032 1.00 31.38 110 LYS A N 1
ATOM 790 C CA . LYS A 1 110 ? 0.147 29.132 5.891 1.00 31.55 110 LYS A CA 1
ATOM 791 C C . LYS A 1 110 ? 0.854 28.799 7.228 1.00 30.15 110 LYS A C 1
ATOM 792 O O . LYS A 1 110 ? 0.410 29.218 8.297 1.00 30.29 110 LYS A O 1
ATOM 798 N N . THR A 1 111 ? 1.923 28.018 7.180 1.00 28.55 111 THR A N 1
ATOM 799 C CA . THR A 1 111 ? 2.618 27.707 8.427 1.00 28.48 111 THR A CA 1
ATOM 800 C C . THR A 1 111 ? 3.300 28.975 8.961 1.00 26.99 111 THR A C 1
ATOM 801 O O . THR A 1 111 ? 4.011 29.677 8.236 1.00 26.48 111 THR A O 1
ATOM 805 N N . SER A 1 112 ? 3.027 29.301 10.220 1.00 25.64 112 SER A N 1
ATOM 806 C CA . SER A 1 112 ? 3.597 30.498 10.836 1.00 24.38 112 SER A CA 1
ATOM 807 C C . SER A 1 112 ? 3.719 30.323 12.362 1.00 24.27 112 SER A C 1
ATOM 808 O O . SER A 1 112 ? 3.309 29.314 12.909 1.00 23.98 112 SER A O 1
ATOM 811 N N . VAL A 1 113 ? 4.329 31.295 13.033 1.00 23.63 113 VAL A N 1
ATOM 812 C CA . VAL A 1 113 ? 4.309 31.327 14.483 1.00 23.04 113 VAL A CA 1
ATOM 813 C C . VAL A 1 113 ? 2.949 31.947 14.880 1.00 23.54 113 VAL A C 1
ATOM 814 O O . VAL A 1 113 ? 2.743 33.166 14.794 1.00 23.25 113 VAL A O 1
ATOM 818 N N . THR A 1 114 ? 2.006 31.097 15.264 1.00 23.11 114 THR A N 1
ATOM 819 C CA . THR A 1 114 ? 0.652 31.555 15.431 1.00 23.82 114 THR A CA 1
ATOM 820 C C . THR A 1 114 ? 0.458 32.065 16.852 1.00 24.57 114 THR A C 1
ATOM 821 O O . THR A 1 114 ? -0.399 32.937 17.088 1.00 24.78 114 THR A O 1
ATOM 825 N N . LYS A 1 115 ? 1.263 31.542 17.777 1.00 23.69 115 LYS A N 1
ATOM 826 C CA . LYS A 1 115 ? 1.128 31.894 19.179 1.00 25.40 115 LYS A CA 1
ATOM 827 C C . LYS A 1 115 ? 2.453 31.960 19.903 1.00 23.90 115 LYS A C 1
ATOM 828 O O . LYS A 1 115 ? 3.297 31.107 19.710 1.00 23.50 115 LYS A O 1
ATOM 834 N N . VAL A 1 116 ? 2.618 32.975 20.741 1.00 23.58 116 VAL A N 1
ATOM 835 C CA . VAL A 1 116 ? 3.732 33.002 21.688 1.00 22.80 116 VAL A CA 1
ATOM 836 C C . VAL A 1 116 ? 3.207 33.245 23.118 1.00 23.68 116 VAL A C 1
ATOM 837 O O . VAL A 1 116 ? 2.501 34.221 23.377 1.00 24.34 116 VAL A O 1
ATOM 841 N N . VAL A 1 117 ? 3.609 32.379 24.049 1.00 23.35 117 VAL A N 1
ATOM 842 C CA . VAL A 1 117 ? 3.252 32.589 25.449 1.00 24.38 117 VAL A CA 1
ATOM 843 C C . VAL A 1 117 ? 4.474 33.076 26.194 1.00 24.47 117 VAL A C 1
ATOM 844 O O . VAL A 1 117 ? 5.493 32.394 26.184 1.00 24.97 117 VAL A O 1
ATOM 848 N N . LEU A 1 118 ? 4.386 34.278 26.755 1.00 24.57 118 LEU A N 1
ATOM 849 C CA . LEU A 1 118 ? 5.432 34.804 27.641 1.00 25.40 118 LEU A CA 1
ATOM 850 C C . LEU A 1 118 ? 5.026 34.482 29.084 1.00 25.76 118 LEU A C 1
ATOM 851 O O . LEU A 1 118 ? 3.889 34.762 29.482 1.00 26.19 118 LEU A O 1
ATOM 856 N N . ARG A 1 119 ? 5.947 33.925 29.847 1.00 25.25 119 ARG A N 1
ATOM 857 C CA . ARG A 1 119 ? 5.689 33.587 31.250 1.00 25.72 119 ARG A CA 1
ATOM 858 C C . ARG A 1 119 ? 6.748 34.229 32.144 1.00 25.94 119 ARG A C 1
ATOM 859 O O . ARG A 1 119 ? 7.674 33.536 32.629 1.00 25.70 119 ARG A O 1
ATOM 867 N N . PRO A 1 120 ? 6.671 35.557 32.302 1.00 25.84 120 PRO A N 1
ATOM 868 C CA . PRO A 1 120 ? 7.674 36.276 33.075 1.00 27.34 120 PRO A CA 1
ATOM 869 C C . PRO A 1 120 ? 7.529 36.098 34.585 1.00 27.82 120 PRO A C 1
ATOM 870 O O . PRO A 1 120 ? 6.425 36.196 35.119 1.00 28.46 120 PRO A O 1
ATOM 874 N N . GLN A 1 121 ? 8.649 35.822 35.240 1.00 29.18 121 GLN A N 1
ATOM 875 C CA . GLN A 1 121 ? 8.729 35.836 36.711 1.00 30.99 121 GLN A CA 1
ATOM 876 C C . GLN A 1 121 ? 9.699 36.907 37.190 1.00 29.85 121 GLN A C 1
ATOM 877 O O . GLN A 1 121 ? 10.888 36.858 36.876 1.00 29.13 121 GLN A O 1
ATOM 883 N N . VAL A 1 122 ? 9.179 37.862 37.958 1.00 28.87 122 VAL A N 1
ATOM 884 C CA . VAL A 1 122 ? 9.958 39.001 38.370 1.00 28.34 122 VAL A CA 1
ATOM 885 C C . VAL A 1 122 ? 10.134 38.935 39.894 1.00 29.49 122 VAL A C 1
ATOM 886 O O . VAL A 1 122 ? 9.170 38.669 40.618 1.00 30.21 122 VAL A O 1
ATOM 890 N N . VAL A 1 123 ? 11.356 39.150 40.361 1.00 28.77 123 VAL A N 1
ATOM 891 C CA . VAL A 1 123 ? 11.651 39.206 41.776 1.00 29.09 123 VAL A CA 1
ATOM 892 C C . VAL A 1 123 ? 11.910 40.688 42.098 1.00 30.52 123 VAL A C 1
ATOM 893 O O . VAL A 1 123 ? 12.798 41.334 41.504 1.00 29.59 123 VAL A O 1
ATOM 897 N N . PHE A 1 124 ? 11.127 41.221 43.027 1.00 32.28 124 PHE A N 1
ATOM 898 C CA . PHE A 1 124 ? 11.304 42.586 43.508 1.00 34.42 124 PHE A CA 1
ATOM 899 C C . PHE A 1 124 ? 11.997 42.588 44.862 1.00 36.76 124 PHE A C 1
ATOM 900 O O . PHE A 1 124 ? 11.874 41.627 45.609 1.00 37.63 124 PHE A O 1
ATOM 908 N N . SER A 1 125 ? 12.734 43.652 45.172 1.00 38.78 125 SER A N 1
ATOM 909 C CA . SER A 1 125 ? 13.240 43.814 46.547 1.00 41.45 125 SER A CA 1
ATOM 910 C C . SER A 1 125 ? 13.047 45.231 47.065 1.00 42.13 125 SER A C 1
ATOM 911 O O . SER A 1 125 ? 12.369 46.055 46.458 1.00 41.57 125 SER A O 1
ATOM 914 N N . GLY A 1 126 ? 13.622 45.503 48.222 1.00 44.27 126 GLY A N 1
ATOM 915 C CA . GLY A 1 126 ? 13.516 46.837 48.779 1.00 46.14 126 GLY A CA 1
ATOM 916 C C . GLY A 1 126 ? 12.148 47.092 49.351 1.00 47.21 126 GLY A C 1
ATOM 917 O O . GLY A 1 126 ? 11.317 46.197 49.433 1.00 47.61 126 GLY A O 1
ATOM 918 N N . THR A 1 127 ? 11.910 48.335 49.727 1.00 48.19 127 THR A N 1
ATOM 919 C CA . THR A 1 127 ? 10.834 48.629 50.653 1.00 49.53 127 THR A CA 1
ATOM 920 C C . THR A 1 127 ? 9.570 49.088 49.921 1.00 49.17 127 THR A C 1
ATOM 921 O O . THR A 1 127 ? 8.521 49.279 50.530 1.00 50.13 127 THR A O 1
ATOM 925 N N . SER A 1 128 ? 9.672 49.239 48.609 1.00 48.05 128 SER A N 1
ATOM 926 C CA . SER A 1 128 ? 8.508 49.504 47.795 1.00 47.12 128 SER A CA 1
ATOM 927 C C . SER A 1 128 ? 8.326 48.416 46.735 1.00 45.84 128 SER A C 1
ATOM 928 O O . SER A 1 128 ? 8.957 48.458 45.681 1.00 45.21 128 SER A O 1
ATOM 931 N N . LYS A 1 129 ? 7.472 47.445 47.038 1.00 44.41 129 LYS A N 1
ATOM 932 C CA . LYS A 1 129 ? 7.162 46.359 46.126 1.00 43.08 129 LYS A CA 1
ATOM 933 C C . LYS A 1 129 ? 5.727 46.537 45.609 1.00 42.42 129 LYS A C 1
ATOM 934 O O . LYS A 1 129 ? 4.836 46.942 46.371 1.00 42.45 129 LYS A O 1
ATOM 940 N N . PRO A 1 130 ? 5.488 46.255 44.314 1.00 41.68 130 PRO A N 1
ATOM 941 C CA . PRO A 1 130 ? 4.128 46.439 43.795 1.00 40.81 130 PRO A CA 1
ATOM 942 C C . PRO A 1 130 ? 3.211 45.283 44.184 1.00 39.80 130 PRO A C 1
ATOM 943 O O . PRO A 1 130 ? 3.699 44.198 44.564 1.00 39.81 130 PRO A O 1
ATOM 947 N N . THR A 1 131 ? 1.908 45.505 44.073 1.00 38.59 131 THR A N 1
ATOM 948 C CA . THR A 1 131 ? 0.922 44.456 44.335 1.00 38.63 131 THR A CA 1
ATOM 949 C C . THR A 1 131 ? 0.721 43.652 43.074 1.00 38.78 131 THR A C 1
ATOM 950 O O . THR A 1 131 ? 1.111 44.095 41.986 1.00 37.94 131 THR A O 1
ATOM 954 N N . LEU A 1 132 ? 0.083 42.490 43.209 1.00 39.36 132 LEU A N 1
ATOM 955 C CA . LEU A 1 132 ? -0.426 41.773 42.046 1.00 39.37 132 LEU A CA 1
ATOM 956 C C . LEU A 1 132 ? -1.106 42.699 41.030 1.00 39.36 132 LEU A C 1
ATOM 957 O O . LEU A 1 132 ? -0.745 42.668 39.862 1.00 39.98 132 LEU A O 1
ATOM 962 N N . GLN A 1 133 ? -2.050 43.537 41.447 1.00 39.02 133 GLN A N 1
ATOM 963 C CA . GLN A 1 133 ? -2.742 44.438 40.487 1.00 39.25 133 GLN A CA 1
ATOM 964 C C . GLN A 1 133 ? -1.786 45.365 39.725 1.00 38.78 133 GLN A C 1
ATOM 965 O O . GLN A 1 133 ? -1.993 45.672 38.535 1.00 38.53 133 GLN A O 1
ATOM 971 N N . GLN A 1 134 ? -0.766 45.857 40.429 1.00 38.11 134 GLN A N 1
ATOM 972 C CA . GLN A 1 134 ? 0.166 46.799 39.827 1.00 37.56 134 GLN A CA 1
ATOM 973 C C . GLN A 1 134 ? 1.069 46.077 38.828 1.00 36.43 134 GLN A C 1
ATOM 974 O O . GLN A 1 134 ? 1.262 46.548 37.731 1.00 35.81 134 GLN A O 1
ATOM 980 N N . LEU A 1 135 ? 1.596 44.927 39.229 1.00 36.07 135 LEU A N 1
ATOM 981 C CA . LEU A 1 135 ? 2.383 44.084 38.342 1.00 35.91 135 LEU A CA 1
ATOM 982 C C . LEU A 1 135 ? 1.635 43.825 37.027 1.00 36.43 135 LEU A C 1
ATOM 983 O O . LEU A 1 135 ? 2.162 44.069 35.924 1.00 35.94 135 LEU A O 1
ATOM 988 N N . GLU A 1 136 ? 0.392 43.371 37.145 1.00 37.10 136 GLU A N 1
ATOM 989 C CA . GLU A 1 136 ? -0.464 43.131 35.971 1.00 38.01 136 GLU A CA 1
ATOM 990 C C . GLU A 1 136 ? -0.539 44.335 35.022 1.00 36.92 136 GLU A C 1
ATOM 991 O O . GLU A 1 136 ? -0.438 44.176 33.811 1.00 37.02 136 GLU A O 1
ATOM 997 N N . LYS A 1 137 ? -0.697 45.541 35.556 1.00 36.95 137 LYS A N 1
ATOM 998 C CA . LYS A 1 137 ? -0.779 46.729 34.695 1.00 36.60 137 LYS A CA 1
ATOM 999 C C . LYS A 1 137 ? 0.575 47.103 34.064 1.00 35.26 137 LYS A C 1
ATOM 1000 O O . LYS A 1 137 ? 0.636 47.735 32.988 1.00 33.74 137 LYS A O 1
ATOM 1014 N N . HIS A 1 139 ? 2.757 44.882 33.059 1.00 30.00 139 HIS A N 1
ATOM 1015 C CA . HIS A 1 139 ? 2.842 43.938 31.930 1.00 30.08 139 HIS A CA 1
ATOM 1016 C C . HIS A 1 139 ? 1.926 44.318 30.770 1.00 30.71 139 HIS A C 1
ATOM 1017 O O . HIS A 1 139 ? 2.302 44.176 29.607 1.00 30.68 139 HIS A O 1
ATOM 1024 N N . HIS A 1 140 ? 0.737 44.832 31.062 1.00 31.82 140 HIS A N 1
ATOM 1025 C CA . HIS A 1 140 ? -0.114 45.316 29.979 1.00 32.56 140 HIS A CA 1
ATOM 1026 C C . HIS A 1 140 ? 0.493 46.525 29.266 1.00 32.33 140 HIS A C 1
ATOM 1027 O O . HIS A 1 140 ? 0.501 46.590 28.040 1.00 30.28 140 HIS A O 1
ATOM 1034 N N . LEU A 1 141 ? 1.033 47.476 30.026 1.00 32.76 141 LEU A N 1
ATOM 1035 C CA . LEU A 1 141 ? 1.700 48.614 29.380 1.00 33.86 141 LEU A CA 1
ATOM 1036 C C . LEU A 1 141 ? 2.893 48.161 28.517 1.00 33.33 141 LEU A C 1
ATOM 1037 O O . LEU A 1 141 ? 3.056 48.637 27.388 1.00 33.29 141 LEU A O 1
ATOM 1042 N N . ALA A 1 142 ? 3.684 47.238 29.063 1.00 32.55 142 ALA A N 1
ATOM 1043 C CA . ALA A 1 142 ? 4.825 46.636 28.353 1.00 32.44 142 ALA A CA 1
ATOM 1044 C C . ALA A 1 142 ? 4.430 45.974 27.025 1.00 32.92 142 ALA A C 1
ATOM 1045 O O . ALA A 1 142 ? 5.090 46.202 26.009 1.00 33.12 142 ALA A O 1
ATOM 1047 N N . HIS A 1 143 ? 3.352 45.197 27.016 1.00 33.01 143 HIS A N 1
ATOM 1048 C CA . HIS A 1 143 ? 2.891 44.575 25.784 1.00 34.27 143 HIS A CA 1
ATOM 1049 C C . HIS A 1 143 ? 2.406 45.597 24.752 1.00 35.16 143 HIS A C 1
ATOM 1050 O O . HIS A 1 143 ? 2.629 45.428 23.575 1.00 34.86 143 HIS A O 1
ATOM 1057 N N . GLU A 1 144 ? 1.764 46.668 25.216 1.00 36.02 144 GLU A N 1
ATOM 1058 C CA . GLU A 1 144 ? 1.213 47.706 24.347 1.00 37.56 144 GLU A CA 1
ATOM 1059 C C . GLU A 1 144 ? 2.308 48.504 23.684 1.00 35.53 144 GLU A C 1
ATOM 1060 O O . GLU A 1 144 ? 2.138 49.020 22.610 1.00 35.37 144 GLU A O 1
ATOM 1066 N N . ASN A 1 145 ? 3.422 48.647 24.372 1.00 35.08 145 ASN A N 1
ATOM 1067 C CA . ASN A 1 145 ? 4.539 49.466 23.886 1.00 34.00 145 ASN A CA 1
ATOM 1068 C C . ASN A 1 145 ? 5.742 48.629 23.391 1.00 33.77 145 ASN A C 1
ATOM 1069 O O . ASN A 1 145 ? 6.856 49.143 23.150 1.00 33.68 145 ASN A O 1
ATOM 1074 N N . CYS A 1 146 ? 5.489 47.348 23.174 1.00 32.39 146 CYS A N 1
ATOM 1075 C CA . CYS A 1 146 ? 6.510 46.464 22.674 1.00 32.01 146 CYS A CA 1
ATOM 1076 C C . CYS A 1 146 ? 6.608 46.586 21.134 1.00 30.84 146 CYS A C 1
ATOM 1077 O O . CYS A 1 146 ? 5.667 46.200 20.427 1.00 29.45 146 CYS A O 1
ATOM 1080 N N . PHE A 1 147 ? 7.739 47.097 20.620 1.00 30.89 147 PHE A N 1
ATOM 1081 C CA . PHE A 1 147 ? 7.942 47.278 19.155 1.00 31.26 147 PHE A CA 1
ATOM 1082 C C . PHE A 1 147 ? 7.754 45.987 18.371 1.00 29.82 147 PHE A C 1
ATOM 1083 O O . PHE A 1 147 ? 7.188 45.961 17.286 1.00 29.53 147 PHE A O 1
ATOM 1091 N N . ILE A 1 148 ? 8.253 44.901 18.926 1.00 29.49 148 ILE A N 1
ATOM 1092 C CA . ILE A 1 148 ? 8.143 43.605 18.277 1.00 29.28 148 ILE A CA 1
ATOM 1093 C C . ILE A 1 148 ? 6.710 43.075 18.269 1.00 29.06 148 ILE A C 1
ATOM 1094 O O . ILE A 1 148 ? 6.254 42.591 17.253 1.00 27.64 148 ILE A O 1
ATOM 1099 N N . ALA A 1 149 ? 6.015 43.134 19.405 1.00 29.42 149 ALA A N 1
ATOM 1100 C CA . ALA A 1 149 ? 4.621 42.686 19.448 1.00 29.36 149 ALA A CA 1
ATOM 1101 C C . ALA A 1 149 ? 3.798 43.467 18.444 1.00 28.94 149 ALA A C 1
ATOM 1102 O O . ALA A 1 149 ? 2.877 42.942 17.838 1.00 28.14 149 ALA A O 1
ATOM 1104 N N . ASN A 1 150 ? 4.140 44.733 18.273 1.00 28.60 150 ASN A N 1
ATOM 1105 C CA . ASN A 1 150 ? 3.419 45.585 17.370 1.00 30.48 150 ASN A CA 1
ATOM 1106 C C . ASN A 1 150 ? 3.733 45.307 15.900 1.00 30.92 150 ASN A C 1
ATOM 1107 O O . ASN A 1 150 ? 3.078 45.846 15.029 1.00 32.98 150 ASN A O 1
ATOM 1112 N N . SER A 1 151 ? 4.705 44.454 15.624 1.00 30.60 151 SER A N 1
ATOM 1113 C CA . SER A 1 151 ? 5.065 44.156 14.243 1.00 30.25 151 SER A CA 1
ATOM 1114 C C . SER A 1 151 ? 4.539 42.812 13.759 1.00 30.70 151 SER A C 1
ATOM 1115 O O . SER A 1 151 ? 4.764 42.463 12.602 1.00 31.28 151 SER A O 1
ATOM 1118 N N . VAL A 1 152 ? 3.879 42.031 14.622 1.00 30.83 152 VAL A N 1
ATOM 1119 C CA . VAL A 1 152 ? 3.594 40.643 14.270 1.00 29.91 152 VAL A CA 1
ATOM 1120 C C . VAL A 1 152 ? 2.131 40.320 14.294 1.00 29.65 152 VAL A C 1
ATOM 1121 O O . VAL A 1 152 ? 1.351 41.018 14.943 1.00 28.83 152 VAL A O 1
ATOM 1125 N N . GLU A 1 153 ? 1.799 39.234 13.601 1.00 29.38 153 GLU A N 1
ATOM 1126 C CA . GLU A 1 153 ? 0.422 38.710 13.504 1.00 31.19 153 GLU A CA 1
ATOM 1127 C C . GLU A 1 153 ? 0.170 37.692 14.608 1.00 29.11 153 GLU A C 1
ATOM 1128 O O . GLU A 1 153 ? -0.966 37.466 15.005 1.00 28.22 153 GLU A O 1
ATOM 1134 N N . THR A 1 154 ? 1.258 37.093 15.078 1.00 28.10 154 THR A N 1
ATOM 1135 C CA . THR A 1 154 ? 1.276 36.158 16.183 1.00 27.13 154 THR A CA 1
ATOM 1136 C C . THR A 1 154 ? 0.420 36.711 17.309 1.00 27.19 154 THR A C 1
ATOM 1137 O O . THR A 1 154 ? 0.525 37.885 17.661 1.00 24.99 154 THR A O 1
ATOM 1141 N N . GLU A 1 155 ? -0.442 35.849 17.833 1.00 26.91 155 GLU A N 1
ATOM 1142 C CA . GLU A 1 155 ? -1.109 36.121 19.100 1.00 29.15 155 GLU A CA 1
ATOM 1143 C C . GLU A 1 155 ? -0.075 36.034 20.233 1.00 28.74 155 GLU A C 1
ATOM 1144 O O . GLU A 1 155 ? 0.518 34.984 20.456 1.00 28.88 155 GLU A O 1
ATOM 1150 N N . VAL A 1 156 ? 0.136 37.143 20.930 1.00 29.37 156 VAL A N 1
ATOM 1151 C CA . VAL A 1 156 ? 1.104 37.174 22.026 1.00 30.47 156 VAL A CA 1
ATOM 1152 C C . VAL A 1 156 ? 0.358 37.262 23.359 1.00 31.20 156 VAL A C 1
ATOM 1153 O O . VAL A 1 156 ? -0.376 38.219 23.624 1.00 32.84 156 VAL A O 1
ATOM 1157 N N . VAL A 1 157 ? 0.496 36.227 24.161 1.00 31.06 157 VAL A N 1
ATOM 1158 C CA . VAL A 1 157 ? -0.163 36.197 25.471 1.00 31.73 157 VAL A CA 1
ATOM 1159 C C . VAL A 1 157 ? 0.896 36.230 26.603 1.00 31.09 157 VAL A C 1
ATOM 1160 O O . VAL A 1 157 ? 1.924 35.559 26.509 1.00 29.34 157 VAL A O 1
ATOM 1164 N N . THR A 1 158 ? 0.630 37.002 27.664 1.00 31.68 158 THR A N 1
ATOM 1165 C CA . THR A 1 158 ? 1.485 37.009 28.852 1.00 32.79 158 THR A CA 1
ATOM 1166 C C . THR A 1 158 ? 0.766 36.234 29.971 1.00 33.01 158 THR A C 1
ATOM 1167 O O . THR A 1 158 ? -0.373 36.560 30.304 1.00 32.20 158 THR A O 1
ATOM 1171 N N . GLU A 1 159 ? 1.416 35.211 30.520 1.00 32.42 159 GLU A N 1
ATOM 1172 C CA . GLU A 1 159 ? 0.944 34.541 31.738 1.00 33.44 159 GLU A CA 1
ATOM 1173 C C . GLU A 1 159 ? 1.905 34.950 32.827 1.00 32.59 159 GLU A C 1
ATOM 1174 O O . GLU A 1 159 ? 3.033 34.461 32.870 1.00 32.80 159 GLU A O 1
ATOM 1180 N N . ILE A 1 160 ? 1.462 35.821 33.713 1.00 31.77 160 ILE A N 1
ATOM 1181 C CA . ILE A 1 160 ? 2.352 36.373 34.704 1.00 31.71 160 ILE A CA 1
ATOM 1182 C C . ILE A 1 160 ? 2.555 35.305 35.791 1.00 32.51 160 ILE A C 1
ATOM 1183 O O . ILE A 1 160 ? 1.574 34.792 36.357 1.00 32.93 160 ILE A O 1
ATOM 1188 N N . ILE A 1 161 ? 3.807 34.949 36.059 1.00 31.85 161 ILE A N 1
ATOM 1189 C CA . ILE A 1 161 ? 4.099 33.902 37.005 1.00 33.24 161 ILE A CA 1
ATOM 1190 C C . ILE A 1 161 ? 4.470 34.492 38.373 1.00 33.36 161 ILE A C 1
ATOM 1191 O O . ILE A 1 161 ? 5.261 35.444 38.444 1.00 34.07 161 ILE A O 1
ATOM 1204 N N . SER B 1 9 ? 4.693 22.532 16.314 1.00 40.55 9 SER B N 1
ATOM 1205 C CA . SER B 1 9 ? 5.921 22.451 17.113 1.00 38.57 9 SER B CA 1
ATOM 1206 C C . SER B 1 9 ? 6.024 23.616 18.075 1.00 37.76 9 SER B C 1
ATOM 1207 O O . SER B 1 9 ? 5.311 24.612 17.925 1.00 36.24 9 SER B O 1
ATOM 1210 N N . GLU B 1 10 ? 6.888 23.435 19.075 1.00 36.83 10 GLU B N 1
ATOM 1211 C CA . GLU B 1 10 ? 7.105 24.381 20.161 1.00 36.98 10 GLU B CA 1
ATOM 1212 C C . GLU B 1 10 ? 8.556 24.836 20.209 1.00 35.03 10 GLU B C 1
ATOM 1213 O O . GLU B 1 10 ? 9.468 24.016 20.222 1.00 35.71 10 GLU B O 1
ATOM 1219 N N . HIS B 1 11 ? 8.757 26.143 20.270 1.00 32.80 11 HIS B N 1
ATOM 1220 C CA . HIS B 1 11 ? 10.091 26.736 20.259 1.00 31.28 11 HIS B CA 1
ATOM 1221 C C . HIS B 1 11 ? 10.295 27.611 21.476 1.00 30.74 11 HIS B C 1
ATOM 1222 O O . HIS B 1 11 ? 9.565 28.581 21.693 1.00 30.98 11 HIS B O 1
ATOM 1229 N N . SER B 1 12 ? 11.297 27.268 22.262 1.00 29.94 12 SER B N 1
ATOM 1230 C CA . SER B 1 12 ? 11.503 27.849 23.581 1.00 30.17 12 SER B CA 1
ATOM 1231 C C . SER B 1 12 ? 12.653 28.825 23.669 1.00 28.67 12 SER B C 1
ATOM 1232 O O . SER B 1 12 ? 13.699 28.620 23.036 1.00 27.30 12 SER B O 1
ATOM 1235 N N . ALA B 1 13 ? 12.478 29.865 24.476 1.00 28.00 13 ALA B N 1
ATOM 1236 C CA . ALA B 1 13 ? 13.577 30.792 24.783 1.00 27.94 13 ALA B CA 1
ATOM 1237 C C . ALA B 1 13 ? 13.501 31.157 26.258 1.00 27.63 13 ALA B C 1
ATOM 1238 O O . ALA B 1 13 ? 12.408 31.424 26.765 1.00 27.57 13 ALA B O 1
ATOM 1240 N N . ILE B 1 14 ? 14.638 31.158 26.944 1.00 26.55 14 ILE B N 1
ATOM 1241 C CA . ILE B 1 14 ? 14.682 31.688 28.316 1.00 26.50 14 ILE B CA 1
ATOM 1242 C C . ILE B 1 14 ? 15.455 32.995 28.290 1.00 25.51 14 ILE B C 1
ATOM 1243 O O . ILE B 1 14 ? 16.604 33.036 27.907 1.00 24.66 14 ILE B O 1
ATOM 1248 N N . VAL B 1 15 ? 14.768 34.069 28.643 1.00 24.56 15 VAL B N 1
ATOM 1249 C CA . VAL B 1 15 ? 15.327 35.406 28.604 1.00 24.41 15 VAL B CA 1
ATOM 1250 C C . VAL B 1 15 ? 15.454 35.870 30.073 1.00 24.94 15 VAL B C 1
ATOM 1251 O O . VAL B 1 15 ? 14.474 35.839 30.837 1.00 25.33 15 VAL B O 1
ATOM 1255 N N . THR B 1 16 ? 16.667 36.233 30.467 1.00 24.60 16 THR B N 1
ATOM 1256 C CA . THR B 1 16 ? 16.957 36.510 31.863 1.00 25.83 16 THR B CA 1
ATOM 1257 C C . THR B 1 16 ? 17.733 37.794 32.047 1.00 24.66 16 THR B C 1
ATOM 1258 O O . THR B 1 16 ? 18.750 37.993 31.404 1.00 24.09 16 THR B O 1
ATOM 1262 N N . TRP B 1 17 ? 17.268 38.629 32.967 1.00 24.94 17 TRP B N 1
ATOM 1263 C CA . TRP B 1 17 ? 18.007 39.815 33.385 1.00 24.59 17 TRP B CA 1
ATOM 1264 C C . TRP B 1 17 ? 18.180 39.743 34.893 1.00 25.42 17 TRP B C 1
ATOM 1265 O O . TRP B 1 17 ? 17.246 39.415 35.600 1.00 24.11 17 TRP B O 1
ATOM 1276 N N . LYS B 1 18 ? 19.408 40.000 35.355 1.00 26.36 18 LYS B N 1
ATOM 1277 C CA . LYS B 1 18 ? 19.697 40.142 36.775 1.00 27.43 18 LYS B CA 1
ATOM 1278 C C . LYS B 1 18 ? 20.318 41.510 37.067 1.00 27.01 18 LYS B C 1
ATOM 1279 O O . LYS B 1 18 ? 21.222 41.982 36.345 1.00 26.58 18 LYS B O 1
ATOM 1285 N N . ARG B 1 19 ? 19.827 42.144 38.126 1.00 25.82 19 ARG B N 1
ATOM 1286 C CA . ARG B 1 19 ? 20.375 43.427 38.565 1.00 26.07 19 ARG B CA 1
ATOM 1287 C C . ARG B 1 19 ? 21.809 43.179 38.993 1.00 25.60 19 ARG B C 1
ATOM 1288 O O . ARG B 1 19 ? 22.094 42.194 39.653 1.00 25.83 19 ARG B O 1
ATOM 1296 N N . LYS B 1 20 ? 22.719 44.051 38.601 1.00 26.47 20 LYS B N 1
ATOM 1297 C CA . LYS B 1 20 ? 24.103 43.881 39.023 1.00 27.72 20 LYS B CA 1
ATOM 1298 C C . LYS B 1 20 ? 24.306 44.305 40.482 1.00 27.33 20 LYS B C 1
ATOM 1299 O O . LYS B 1 20 ? 23.587 45.173 40.983 1.00 27.44 20 LYS B O 1
ATOM 1305 N N . ASP B 1 21 ? 25.309 43.752 41.154 1.00 28.14 21 ASP B N 1
ATOM 1306 C CA . ASP B 1 21 ? 25.698 44.262 42.474 1.00 30.24 21 ASP B CA 1
ATOM 1307 C C . ASP B 1 21 ? 25.853 45.756 42.480 1.00 30.43 21 ASP B C 1
ATOM 1308 O O . ASP B 1 21 ? 26.478 46.329 41.577 1.00 30.62 21 ASP B O 1
ATOM 1313 N N . SER B 1 22 ? 25.278 46.389 43.497 1.00 30.19 22 SER B N 1
ATOM 1314 C CA . SER B 1 22 ? 25.442 47.821 43.682 1.00 32.25 22 SER B CA 1
ATOM 1315 C C . SER B 1 22 ? 24.752 48.708 42.625 1.00 32.72 22 SER B C 1
ATOM 1316 O O . SER B 1 22 ? 24.866 49.943 42.659 1.00 32.20 22 SER B O 1
ATOM 1319 N N . GLU B 1 23 ? 24.008 48.087 41.710 1.00 31.50 23 GLU B N 1
ATOM 1320 C CA . GLU B 1 23 ? 23.288 48.813 40.669 1.00 32.47 23 GLU B CA 1
ATOM 1321 C C . GLU B 1 23 ? 21.974 49.366 41.227 1.00 32.06 23 GLU B C 1
ATOM 1322 O O . GLU B 1 23 ? 21.104 48.594 41.572 1.00 32.27 23 GLU B O 1
ATOM 1328 N N . ALA B 1 24 ? 21.817 50.695 41.273 1.00 32.79 24 ALA B N 1
ATOM 1329 C CA . ALA B 1 24 ? 20.662 51.316 41.942 1.00 3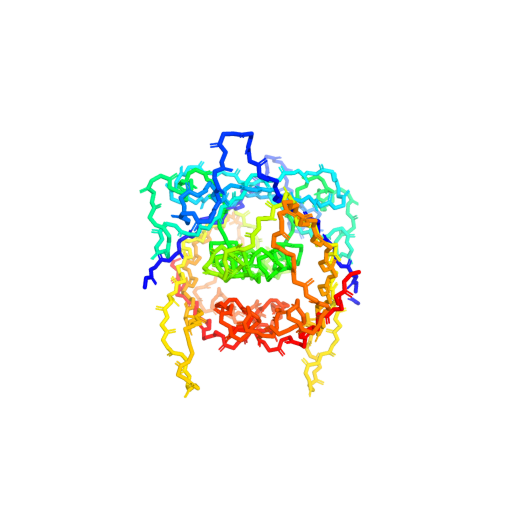2.88 24 ALA B CA 1
ATOM 1330 C C . ALA B 1 24 ? 19.295 51.067 41.249 1.00 32.78 24 ALA B C 1
ATOM 1331 O O . ALA B 1 24 ? 18.255 50.998 41.924 1.00 31.53 24 ALA B O 1
ATOM 1333 N N . PHE B 1 25 ? 19.327 50.974 39.914 1.00 32.30 25 PHE B N 1
ATOM 1334 C CA . PHE B 1 25 ? 18.186 50.576 39.058 1.00 32.10 25 PHE B CA 1
ATOM 1335 C C . PHE B 1 25 ? 17.120 51.669 38.942 1.00 33.03 25 PHE B C 1
ATOM 1336 O O . PHE B 1 25 ? 16.824 52.166 37.852 1.00 31.90 25 PHE B O 1
ATOM 1344 N N . THR B 1 26 ? 16.560 52.044 40.086 1.00 34.68 26 THR B N 1
ATOM 1345 C CA . THR B 1 26 ? 15.501 53.040 40.149 1.00 36.62 26 THR B CA 1
ATOM 1346 C C . THR B 1 26 ? 15.909 54.408 39.633 1.00 37.69 26 THR B C 1
ATOM 1347 O O . THR B 1 26 ? 15.046 55.255 39.407 1.00 38.04 26 THR B O 1
ATOM 1351 N N . ASP B 1 27 ? 17.203 54.631 39.422 1.00 39.06 27 ASP B N 1
ATOM 1352 C CA . ASP B 1 27 ? 17.657 55.845 38.709 1.00 40.38 27 ASP B CA 1
ATOM 1353 C C . ASP B 1 27 ? 17.572 55.732 37.179 1.00 41.12 27 ASP B C 1
ATOM 1354 O O . ASP B 1 27 ? 17.985 56.661 36.450 1.00 41.54 27 ASP B O 1
ATOM 1359 N N . ASN B 1 28 ? 17.064 54.596 36.695 1.00 40.29 28 ASN B N 1
ATOM 1360 C CA . ASN B 1 28 ? 17.004 54.301 35.260 1.00 40.72 28 ASN B CA 1
ATOM 1361 C C . ASN B 1 28 ? 18.374 54.144 34.535 1.00 39.60 28 ASN B C 1
ATOM 1362 O O . ASN B 1 28 ? 18.429 54.071 33.312 1.00 40.41 28 ASN B O 1
ATOM 1367 N N . GLN B 1 29 ? 19.471 54.067 35.280 1.00 38.25 29 GLN B N 1
ATOM 1368 C CA . GLN B 1 29 ? 20.794 53.975 34.663 1.00 37.30 29 GLN B CA 1
ATOM 1369 C C . GLN B 1 29 ? 21.298 52.525 34.590 1.00 34.62 29 GLN B C 1
ATOM 1370 O O . GLN B 1 29 ? 22.500 52.306 34.526 1.00 35.42 29 GLN B O 1
ATOM 1376 N N . TYR B 1 30 ? 20.409 51.534 34.650 1.00 30.55 30 TYR B N 1
ATOM 1377 C CA . TYR B 1 30 ? 20.857 50.137 34.829 1.00 28.05 30 TYR B CA 1
ATOM 1378 C C . TYR B 1 30 ? 21.398 49.604 33.500 1.00 26.53 30 TYR B C 1
ATOM 1379 O O . TYR B 1 30 ? 21.070 50.137 32.461 1.00 27.19 30 TYR B O 1
ATOM 1388 N N . SER B 1 31 ? 22.241 48.577 33.525 1.00 26.94 31 SER B N 1
ATOM 1389 C CA . SER B 1 31 ? 22.707 48.001 32.266 1.00 26.35 31 SER B CA 1
ATOM 1390 C C . SER B 1 31 ? 21.577 47.149 31.704 1.00 25.66 31 SER B C 1
ATOM 1391 O O . SER B 1 31 ? 20.930 46.444 32.456 1.00 25.55 31 SER B O 1
ATOM 1394 N N . ARG B 1 32 ? 21.344 47.265 30.396 1.00 24.50 32 ARG B N 1
ATOM 1395 C CA . ARG B 1 32 ? 20.286 46.539 29.690 1.00 24.83 32 ARG B CA 1
ATOM 1396 C C . ARG B 1 32 ? 20.807 45.206 29.180 1.00 24.51 32 ARG B C 1
ATOM 1397 O O . ARG B 1 32 ? 20.090 44.481 28.517 1.00 26.16 32 ARG B O 1
ATOM 1405 N N . ALA B 1 33 ? 22.048 44.872 29.517 1.00 24.85 33 ALA B N 1
ATOM 1406 C CA . ALA B 1 33 ? 22.602 43.599 29.102 1.00 23.57 33 ALA B CA 1
ATOM 1407 C C . ALA B 1 33 ? 21.871 42.459 29.792 1.00 24.60 33 ALA B C 1
ATOM 1408 O O . ALA B 1 33 ? 21.510 42.515 31.001 1.00 23.27 33 ALA B O 1
ATOM 1410 N N . HIS B 1 34 ? 21.654 41.388 29.039 1.00 22.96 34 HIS B N 1
ATOM 1411 C CA . HIS B 1 34 ? 20.953 40.260 29.586 1.00 23.33 34 HIS B CA 1
ATOM 1412 C C . HIS B 1 34 ? 21.317 39.014 28.761 1.00 23.19 34 HIS B C 1
ATOM 1413 O O . HIS B 1 34 ? 22.206 39.076 27.928 1.00 22.90 34 HIS B O 1
ATOM 1420 N N . THR B 1 35 ? 20.636 37.901 28.997 1.00 23.56 35 THR B N 1
ATOM 1421 C CA . THR B 1 35 ? 20.976 36.686 28.278 1.00 24.71 35 THR B CA 1
ATOM 1422 C C . THR B 1 35 ? 19.739 36.033 27.638 1.00 24.03 35 THR B C 1
ATOM 1423 O O . THR B 1 35 ? 18.657 36.142 28.197 1.00 21.86 35 THR B O 1
ATOM 1427 N N . TRP B 1 36 ? 19.931 35.374 26.478 1.00 24.51 36 TRP B N 1
ATOM 1428 C CA . TRP B 1 36 ? 18.930 34.459 25.857 1.00 24.94 36 TRP B CA 1
ATOM 1429 C C . TRP B 1 36 ? 19.488 33.020 25.866 1.00 24.84 36 TRP B C 1
ATOM 1430 O O . TRP B 1 36 ? 20.629 32.828 25.467 1.00 24.73 36 TRP B O 1
ATOM 1441 N N . GLU B 1 37 ? 18.702 32.040 26.312 1.00 25.61 37 GLU B N 1
ATOM 1442 C CA . GLU B 1 37 ? 19.166 30.639 26.333 1.00 28.01 37 GLU B CA 1
ATOM 1443 C C . GLU B 1 37 ? 18.139 29.800 25.614 1.00 27.07 37 GLU B C 1
ATOM 1444 O O . GLU B 1 37 ? 16.922 29.991 25.811 1.00 25.02 37 GLU B O 1
ATOM 1450 N N . PHE B 1 38 ? 18.628 28.845 24.828 1.00 27.06 38 PHE B N 1
ATOM 1451 C CA . PHE B 1 38 ? 17.790 28.015 24.002 1.00 29.59 38 PHE B CA 1
ATOM 1452 C C . PHE B 1 38 ? 18.054 26.576 24.433 1.00 32.24 38 PHE B C 1
ATOM 1453 O O . PHE B 1 38 ? 19.112 26.299 25.016 1.00 31.39 38 PHE B O 1
ATOM 1461 N N . ASP B 1 39 ? 17.084 25.704 24.152 1.00 34.77 39 ASP B N 1
ATOM 1462 C CA . ASP B 1 39 ? 17.098 24.275 24.512 1.00 38.35 39 ASP B CA 1
ATOM 1463 C C . ASP B 1 39 ? 18.385 23.545 24.188 1.00 38.86 39 ASP B C 1
ATOM 1464 O O . ASP B 1 39 ? 18.846 22.710 24.991 1.00 39.38 39 ASP B O 1
ATOM 1469 N N . GLY B 1 40 ? 18.940 23.816 23.006 1.00 39.33 40 GLY B N 1
ATOM 1470 C CA . GLY B 1 40 ? 20.147 23.119 22.522 1.00 40.75 40 GLY B CA 1
ATOM 1471 C C . GLY B 1 40 ? 21.460 23.572 23.161 1.00 41.58 40 GLY B C 1
ATOM 1472 O O . GLY B 1 40 ? 22.534 23.050 22.851 1.00 40.56 40 GLY B O 1
ATOM 1473 N N . GLY B 1 41 ? 21.366 24.556 24.054 1.00 42.25 41 GLY B N 1
ATOM 1474 C CA . GLY B 1 41 ? 22.513 25.015 24.846 1.00 42.77 41 GLY B CA 1
ATOM 1475 C C . GLY B 1 41 ? 23.115 26.355 24.462 1.00 42.96 41 GLY B C 1
ATOM 1476 O O . GLY B 1 41 ? 23.950 26.879 25.200 1.00 43.81 41 GLY B O 1
ATOM 1477 N N . SER B 1 42 ? 22.742 26.903 23.309 1.00 42.52 42 SER B N 1
ATOM 1478 C CA . SER B 1 42 ? 23.205 28.233 22.961 1.00 42.45 42 SER B CA 1
ATOM 1479 C C . SER B 1 42 ? 22.730 29.231 24.030 1.00 41.23 42 SER B C 1
ATOM 1480 O O . SER B 1 42 ? 21.563 29.184 24.475 1.00 39.56 42 SER B O 1
ATOM 1483 N N . LYS B 1 43 ? 23.679 30.061 24.475 1.00 39.67 43 LYS B N 1
ATOM 1484 C CA . LYS B 1 43 ? 23.402 31.295 25.198 1.00 37.73 43 LYS B CA 1
ATOM 1485 C C . LYS B 1 43 ? 23.872 32.395 24.317 1.00 35.62 43 LYS B C 1
ATOM 1486 O O . LYS B 1 43 ? 24.951 32.302 23.728 1.00 35.97 43 LYS B O 1
ATOM 1492 N N . ILE B 1 44 ? 23.100 33.465 24.270 1.00 32.66 44 ILE B N 1
ATOM 1493 C CA . ILE B 1 44 ? 23.439 34.625 23.476 1.00 30.22 44 ILE B CA 1
ATOM 1494 C C . ILE B 1 44 ? 23.374 35.754 24.488 1.00 29.29 44 ILE B C 1
ATOM 1495 O O . ILE B 1 44 ? 22.445 35.800 25.304 1.00 27.89 44 ILE B O 1
ATOM 1500 N N . LEU B 1 45 ? 24.371 36.635 24.436 1.00 27.41 45 LEU B N 1
ATOM 1501 C CA . LEU B 1 45 ? 24.405 37.851 25.252 1.00 27.30 45 LEU B CA 1
ATOM 1502 C C . LEU B 1 45 ? 23.588 38.871 24.496 1.00 25.99 45 LEU B C 1
ATOM 1503 O O . LEU B 1 45 ? 23.822 39.074 23.312 1.00 26.00 45 LEU B O 1
ATOM 1508 N N . ALA B 1 46 ? 22.590 39.450 25.164 1.00 25.39 46 ALA B N 1
ATOM 1509 C CA . ALA B 1 46 ? 21.669 40.390 24.541 1.00 25.42 46 ALA B CA 1
ATOM 1510 C C . ALA B 1 46 ? 21.705 41.791 25.201 1.00 25.53 46 ALA B C 1
ATOM 1511 O O . ALA B 1 46 ? 22.263 4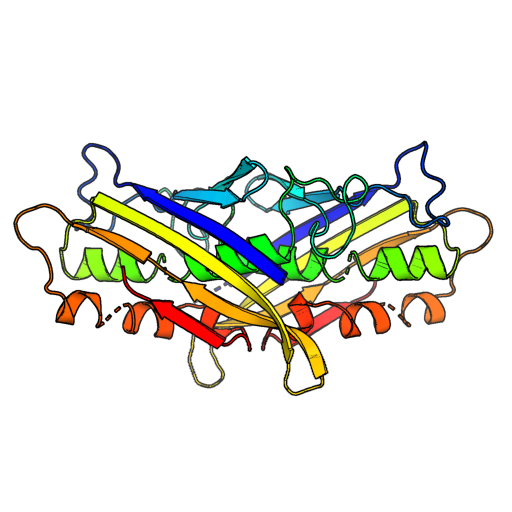1.978 26.280 1.00 25.32 46 ALA B O 1
ATOM 1513 N N . SER B 1 47 ? 21.097 42.766 24.546 1.00 25.59 47 SER B N 1
ATOM 1514 C CA . SER B 1 47 ? 21.034 44.125 25.097 1.00 27.25 47 SER B CA 1
ATOM 1515 C C . SER B 1 47 ? 19.870 44.820 24.432 1.00 27.70 47 SER B C 1
ATOM 1516 O O . SER B 1 47 ? 19.326 44.303 23.453 1.00 27.65 47 SER B O 1
ATOM 1519 N N . ALA B 1 48 ? 19.495 45.994 24.934 1.00 28.70 48 ALA B N 1
ATOM 1520 C CA . ALA B 1 48 ? 18.727 46.944 24.109 1.00 29.80 48 ALA B CA 1
ATOM 1521 C C . ALA B 1 48 ? 19.604 47.473 22.940 1.00 31.29 48 ALA B C 1
ATOM 1522 O O . ALA B 1 48 ? 20.862 47.462 23.009 1.00 30.05 48 ALA B O 1
ATOM 1524 N N . SER B 1 49 ? 18.957 47.884 21.857 1.00 32.55 49 SER B N 1
ATOM 1525 C CA . SER B 1 49 ? 19.672 48.500 20.723 1.00 35.07 49 SER B CA 1
ATOM 1526 C C . SER B 1 49 ? 20.262 49.852 21.118 1.00 36.38 49 SER B C 1
ATOM 1527 O O . SER B 1 49 ? 19.609 50.640 21.807 1.00 36.47 49 SER B O 1
ATOM 1530 N N . PRO B 1 50 ? 21.498 50.123 20.676 1.00 38.27 50 PRO B N 1
ATOM 1531 C CA . PRO B 1 50 ? 22.129 51.400 20.979 1.00 39.67 50 PRO B CA 1
ATOM 1532 C C . PRO B 1 50 ? 21.477 52.574 20.206 1.00 40.98 50 PRO B C 1
ATOM 1533 O O . PRO B 1 50 ? 21.766 53.733 20.494 1.00 41.08 50 PRO B O 1
ATOM 1537 N N . HIS B 1 51 ? 20.605 52.275 19.245 1.00 42.72 51 HIS B N 1
ATOM 1538 C CA . HIS B 1 51 ? 19.822 53.311 18.548 1.00 43.95 51 HIS B CA 1
ATOM 1539 C C . HIS B 1 51 ? 18.531 53.629 19.263 1.00 45.27 51 HIS B C 1
ATOM 1540 O O . HIS B 1 51 ? 17.696 54.382 18.761 1.00 46.20 51 HIS B O 1
ATOM 1547 N N . VAL B 1 52 ? 18.357 53.040 20.435 1.00 46.67 52 VAL B N 1
ATOM 1548 C CA . VAL B 1 52 ? 17.108 53.112 21.179 1.00 47.25 52 VAL B CA 1
ATOM 1549 C C . VAL B 1 52 ? 17.453 53.517 22.610 1.00 47.57 52 VAL B C 1
ATOM 1550 O O . VAL B 1 52 ? 16.726 54.273 23.244 1.00 47.44 52 VAL B O 1
ATOM 1554 N N . VAL B 1 53 ? 18.590 53.033 23.090 1.00 48.05 53 VAL B N 1
ATOM 1555 C CA . VAL B 1 53 ? 19.047 53.290 24.449 1.00 48.91 53 VAL B CA 1
ATOM 1556 C C . VAL B 1 53 ? 20.526 53.612 24.319 1.00 49.30 53 VAL B C 1
ATOM 1557 O O . VAL B 1 53 ? 21.253 52.846 23.713 1.00 49.72 53 VAL B O 1
ATOM 1561 N N . PRO B 1 54 ? 20.972 54.755 24.874 1.00 50.42 54 PRO B N 1
ATOM 1562 C CA . PRO B 1 54 ? 22.299 55.351 24.596 1.00 50.56 54 PRO B CA 1
ATOM 1563 C C . PRO B 1 54 ? 23.583 54.499 24.616 1.00 50.24 54 PRO B C 1
ATOM 1564 O O . PRO B 1 54 ? 24.276 54.499 23.612 1.00 51.14 54 PRO B O 1
ATOM 1568 N N . VAL B 1 55 ? 23.930 53.812 25.697 1.00 49.48 55 VAL B N 1
ATOM 1569 C CA . VAL B 1 55 ? 25.340 53.330 25.880 1.00 49.21 55 VAL B CA 1
ATOM 1570 C C . VAL B 1 55 ? 25.940 54.235 26.941 1.00 48.37 55 VAL B C 1
ATOM 1571 O O . VAL B 1 55 ? 25.761 55.465 26.876 1.00 49.30 55 VAL B O 1
ATOM 1575 N N . PRO B 1 56 ? 26.621 53.653 27.940 1.00 46.87 56 PRO B N 1
ATOM 1576 C CA . PRO B 1 56 ? 26.851 52.240 28.251 1.00 45.86 56 PRO B CA 1
ATOM 1577 C C . PRO B 1 56 ? 25.641 51.492 28.859 1.00 44.59 56 PRO B C 1
ATOM 1578 O O . PRO B 1 56 ? 25.807 50.396 29.423 1.00 45.38 56 PRO B O 1
ATOM 1582 N N . LEU B 1 57 ? 24.446 52.055 28.743 1.00 42.96 57 LEU B N 1
ATOM 1583 C CA . LEU B 1 57 ? 23.246 51.313 29.131 1.00 41.18 57 LEU B CA 1
ATOM 1584 C C . LEU B 1 57 ? 22.981 50.137 28.168 1.00 39.55 57 LEU B C 1
ATOM 1585 O O . LEU B 1 57 ? 22.683 49.030 28.616 1.00 38.36 57 LEU B O 1
ATOM 1590 N N . SER B 1 58 ? 23.082 50.398 26.856 1.00 38.40 58 SER B N 1
ATOM 1591 C CA . SER B 1 58 ? 23.092 49.334 25.838 1.00 36.97 58 SER B CA 1
ATOM 1592 C C . SER B 1 58 ? 24.514 48.852 25.629 1.00 36.90 58 SER B C 1
ATOM 1593 O O . SER B 1 58 ? 25.467 49.600 25.874 1.00 36.56 58 SER B O 1
ATOM 1596 N N . VAL B 1 59 ? 24.667 47.595 25.206 1.00 36.06 59 VAL B N 1
ATOM 1597 C CA . VAL B 1 59 ? 25.994 47.014 24.961 1.00 35.03 59 VAL B CA 1
ATOM 1598 C C . VAL B 1 59 ? 26.088 46.646 23.479 1.00 35.34 59 VAL B C 1
ATOM 1599 O O . VAL B 1 59 ? 25.431 45.708 23.027 1.00 32.90 59 VAL B O 1
ATOM 1603 N N . GLU B 1 60 ? 26.873 47.444 22.746 1.00 35.12 60 GLU B N 1
ATOM 1604 C CA . GLU B 1 60 ? 27.090 47.319 21.290 1.00 36.48 60 GLU B CA 1
ATOM 1605 C C . GLU B 1 60 ? 27.357 45.902 20.761 1.00 35.82 60 GLU B C 1
ATOM 1606 O O . GLU B 1 60 ? 26.804 45.530 19.730 1.00 36.76 60 GLU B O 1
ATOM 1612 N N . ALA B 1 61 ? 28.188 45.128 21.456 1.00 34.90 61 ALA B N 1
ATOM 1613 C CA . ALA B 1 61 ? 28.546 43.775 21.041 1.00 34.29 61 ALA B CA 1
ATOM 1614 C C . ALA B 1 61 ? 27.494 42.696 21.305 1.00 33.93 61 ALA B C 1
ATOM 1615 O O . ALA B 1 61 ? 27.704 41.517 20.974 1.00 33.68 61 ALA B O 1
ATOM 1617 N N . ASN B 1 62 ? 26.375 43.076 21.907 1.00 31.52 62 ASN B N 1
ATOM 1618 C CA . ASN B 1 62 ? 25.352 42.105 22.258 1.00 30.58 62 ASN B CA 1
ATOM 1619 C C . ASN B 1 62 ? 24.255 42.211 21.204 1.00 29.75 62 ASN B C 1
ATOM 1620 O O . ASN B 1 62 ? 24.108 43.235 20.567 1.00 29.99 62 ASN B O 1
ATOM 1625 N N . VAL B 1 63 ? 23.475 41.162 21.012 1.00 29.92 63 VAL B N 1
ATOM 1626 C CA . VAL B 1 63 ? 22.395 41.208 20.028 1.00 29.41 63 VAL B CA 1
ATOM 1627 C C . VAL B 1 63 ? 21.195 41.913 20.642 1.00 28.16 63 VAL B C 1
ATOM 1628 O O . VAL B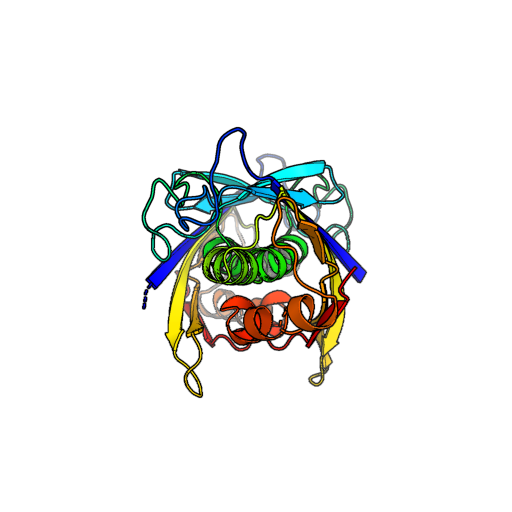 1 63 ? 20.924 41.725 21.799 1.00 27.72 63 VAL B O 1
ATOM 1632 N N . ASP B 1 64 ? 20.462 42.691 19.856 1.00 28.42 64 ASP B N 1
ATOM 1633 C CA . ASP B 1 64 ? 19.243 43.324 20.341 1.00 28.68 64 ASP B CA 1
ATOM 1634 C C . ASP B 1 64 ? 17.998 42.743 19.650 1.00 28.13 64 ASP B C 1
ATOM 1635 O O . ASP B 1 64 ? 18.138 42.144 18.596 1.00 26.86 64 ASP B O 1
ATOM 1640 N N . PRO B 1 65 ? 16.783 42.920 20.254 1.00 27.44 65 PRO B N 1
ATOM 1641 C CA . PRO B 1 65 ? 15.543 42.378 19.657 1.00 26.82 65 PRO B CA 1
ATOM 1642 C C . PRO B 1 65 ? 15.336 42.766 18.188 1.00 27.12 65 PRO B C 1
ATOM 1643 O O . PRO B 1 65 ? 14.906 41.925 17.411 1.00 26.32 65 PRO B O 1
ATOM 1647 N N . GLU B 1 66 ? 15.618 44.019 17.819 1.00 27.74 66 GLU B N 1
ATOM 1648 C CA . GLU B 1 66 ? 15.367 44.477 16.450 1.00 27.87 66 GLU B CA 1
ATOM 1649 C C . GLU B 1 66 ? 16.281 43.774 15.449 1.00 26.90 66 GLU B C 1
ATOM 1650 O O . GLU B 1 66 ? 15.806 43.273 14.429 1.00 24.55 66 GLU B O 1
ATOM 1656 N N . GLU B 1 67 ? 17.575 43.721 15.761 1.00 26.21 67 GLU B N 1
ATOM 1657 C CA . GLU B 1 67 ? 18.560 42.982 14.964 1.00 27.29 67 GLU B CA 1
ATOM 1658 C C . GLU B 1 67 ? 18.179 41.524 14.791 1.00 25.71 67 GLU B C 1
ATOM 1659 O O . GLU B 1 67 ? 18.245 41.009 13.662 1.00 25.90 67 GLU B O 1
ATOM 1665 N N . ALA B 1 68 ? 17.805 40.863 15.897 1.00 24.74 68 ALA B N 1
ATOM 1666 C CA . ALA B 1 68 ? 17.392 39.458 15.900 1.00 23.23 68 ALA B CA 1
ATOM 1667 C C . ALA B 1 68 ? 16.183 39.210 15.002 1.00 23.12 68 ALA B C 1
ATOM 1668 O O . ALA B 1 68 ? 16.130 38.229 14.295 1.00 23.32 68 ALA B O 1
ATOM 1670 N N . PHE B 1 69 ? 15.223 40.118 15.041 1.00 22.74 69 PHE B N 1
ATOM 1671 C CA . PHE B 1 69 ? 13.980 40.005 14.267 1.00 22.75 69 PHE B CA 1
ATOM 1672 C C . PHE B 1 69 ? 14.326 40.112 12.747 1.00 22.13 69 PHE B C 1
ATOM 1673 O O . PHE B 1 69 ? 13.801 39.320 11.930 1.00 22.43 69 PHE B O 1
ATOM 1681 N N . VAL B 1 70 ? 15.205 41.047 12.371 1.00 21.61 70 VAL B N 1
ATOM 1682 C CA . VAL B 1 70 ? 15.684 41.174 10.978 1.00 21.31 70 VAL B CA 1
ATOM 1683 C C . VAL B 1 70 ? 16.423 39.867 10.517 1.00 22.33 70 VAL B C 1
ATOM 1684 O O . VAL B 1 70 ? 16.119 39.311 9.456 1.00 21.38 70 VAL B O 1
ATOM 1688 N N . ALA B 1 71 ? 17.382 39.407 11.321 1.00 21.61 71 ALA B N 1
ATOM 1689 C CA . ALA B 1 71 ? 18.102 38.130 11.060 1.00 22.28 71 ALA B CA 1
ATOM 1690 C C . ALA B 1 71 ? 17.170 36.913 10.941 1.00 22.66 71 ALA B C 1
ATOM 1691 O O . ALA B 1 71 ? 17.353 36.109 10.026 1.00 22.18 71 ALA B O 1
ATOM 1693 N N . ALA B 1 72 ? 16.179 36.801 11.835 1.00 20.92 72 ALA B N 1
ATOM 1694 C CA . ALA B 1 72 ? 15.201 35.707 11.778 1.00 21.37 72 ALA B CA 1
ATOM 1695 C C . ALA B 1 72 ? 14.496 35.677 10.419 1.00 21.66 72 ALA B C 1
ATOM 1696 O O . ALA B 1 72 ? 14.445 34.622 9.793 1.00 21.45 72 ALA B O 1
ATOM 1698 N N . LEU B 1 73 ? 13.998 36.834 9.970 1.00 20.50 73 LEU B N 1
ATOM 1699 C CA . LEU B 1 73 ? 13.367 36.969 8.649 1.00 22.20 73 LEU B CA 1
ATOM 1700 C C . LEU B 1 73 ? 14.290 36.597 7.498 1.00 22.65 73 LEU B C 1
ATOM 1701 O O . LEU B 1 73 ? 13.912 35.819 6.613 1.00 22.38 73 LEU B O 1
ATOM 1706 N N . SER B 1 74 ? 15.483 37.191 7.493 1.00 21.84 74 SER B N 1
ATOM 1707 C CA . SER B 1 74 ? 16.466 36.969 6.445 1.00 22.39 74 SER B CA 1
ATOM 1708 C C . SER B 1 74 ? 16.918 35.495 6.362 1.00 21.60 74 SER B C 1
ATOM 1709 O O . SER B 1 74 ? 16.944 34.906 5.273 1.00 21.28 74 SER B O 1
ATOM 1712 N N . SER B 1 75 ? 17.252 34.922 7.526 1.00 21.39 75 SER B N 1
ATOM 1713 C CA . SER B 1 75 ? 17.635 33.503 7.735 1.00 22.36 75 SER B CA 1
ATOM 1714 C C . SER B 1 75 ? 16.548 32.512 7.258 1.00 22.98 75 SER B C 1
ATOM 1715 O O . SER B 1 75 ? 16.813 31.570 6.486 1.00 21.22 75 SER B O 1
ATOM 1718 N N . CYS B 1 76 ? 15.332 32.738 7.711 1.00 23.32 76 CYS B N 1
ATOM 1719 C CA . CYS B 1 76 ? 14.191 31.907 7.295 1.00 24.27 76 CYS B CA 1
ATOM 1720 C C . CYS B 1 76 ? 13.968 31.881 5.775 1.00 24.05 76 CYS B C 1
ATOM 1721 O O . CYS B 1 76 ? 13.760 30.806 5.198 1.00 23.20 76 CYS B O 1
ATOM 1724 N N . HIS B 1 77 ? 13.996 33.060 5.150 1.00 23.04 77 HIS B N 1
ATOM 1725 C CA . HIS B 1 77 ? 13.840 33.203 3.690 1.00 22.78 77 HIS B CA 1
ATOM 1726 C C . HIS B 1 77 ? 14.977 32.436 3.035 1.00 21.69 77 HIS B C 1
ATOM 1727 O O . HIS B 1 77 ? 14.747 31.675 2.123 1.00 22.05 77 HIS B O 1
ATOM 1742 N N . LEU B 1 79 ? 16.928 29.898 4.126 1.00 20.90 79 LEU B N 1
ATOM 1743 C CA . LEU B 1 79 ? 16.804 28.441 4.322 1.00 21.36 79 LEU B CA 1
ATOM 1744 C C . LEU B 1 79 ? 15.740 27.840 3.408 1.00 21.68 79 LEU B C 1
ATOM 1745 O O . LEU B 1 79 ? 15.949 26.760 2.863 1.00 22.54 79 LEU B O 1
ATOM 1750 N N . VAL B 1 80 ? 14.622 28.525 3.217 1.00 21.85 80 VAL B N 1
ATOM 1751 C CA . VAL B 1 80 ? 13.648 28.005 2.238 1.00 23.78 80 VAL B CA 1
ATOM 1752 C C . VAL B 1 80 ? 14.223 28.072 0.810 1.00 22.79 80 VAL B C 1
ATOM 1753 O O . VAL B 1 80 ? 14.098 27.133 0.045 1.00 24.27 80 VAL B O 1
ATOM 1757 N N . PHE B 1 81 ? 14.849 29.194 0.479 1.00 23.15 81 PHE B N 1
ATOM 1758 C CA . PHE B 1 81 ? 15.496 29.375 -0.849 1.00 21.77 81 PHE B CA 1
ATOM 1759 C C . PHE B 1 81 ? 16.501 28.251 -1.155 1.00 22.19 81 PHE B C 1
ATOM 1760 O O . PHE B 1 81 ? 16.556 27.701 -2.279 1.00 21.93 81 PHE B O 1
ATOM 1768 N N . LEU B 1 82 ? 17.353 27.931 -0.192 1.00 22.72 82 LEU B N 1
ATOM 1769 C CA . LEU B 1 82 ? 18.365 26.921 -0.439 1.00 22.46 82 LEU B CA 1
ATOM 1770 C C . LEU B 1 82 ? 17.736 25.547 -0.739 1.00 24.27 82 LEU B C 1
ATOM 1771 O O . LEU B 1 82 ? 18.197 24.851 -1.660 1.00 25.05 82 LEU B O 1
ATOM 1776 N N . SER B 1 83 ? 16.713 25.149 0.020 1.00 25.25 83 SER B N 1
ATOM 1777 C CA . SER B 1 83 ? 16.101 23.833 -0.205 1.00 26.69 83 SER B CA 1
ATOM 1778 C C . SER B 1 83 ? 15.429 23.776 -1.595 1.00 26.15 83 SER B C 1
ATOM 1779 O O . SER B 1 83 ? 15.528 22.743 -2.250 1.00 25.29 83 SER B O 1
ATOM 1782 N N . ILE B 1 84 ? 14.787 24.876 -2.015 1.00 25.94 84 ILE B N 1
ATOM 1783 C CA . ILE B 1 84 ? 14.251 25.048 -3.387 1.00 26.43 84 ILE B CA 1
ATOM 1784 C C . ILE B 1 84 ? 15.335 24.913 -4.456 1.00 27.06 84 ILE B C 1
ATOM 1785 O O . ILE B 1 84 ? 15.155 24.177 -5.417 1.00 26.79 84 ILE B O 1
ATOM 1790 N N . ALA B 1 85 ? 16.458 25.618 -4.286 1.00 26.23 85 ALA B N 1
ATOM 1791 C CA . ALA B 1 85 ? 17.577 25.552 -5.239 1.00 26.79 85 ALA B CA 1
ATOM 1792 C C . ALA B 1 85 ? 18.103 24.127 -5.343 1.00 27.41 85 ALA B C 1
ATOM 1793 O O . ALA B 1 85 ? 18.426 23.666 -6.446 1.00 26.83 85 ALA B O 1
ATOM 1795 N N . ALA B 1 86 ? 18.219 23.448 -4.202 1.00 27.66 86 ALA B N 1
ATOM 1796 C CA . ALA B 1 86 ? 18.755 22.087 -4.180 1.00 30.34 86 ALA B CA 1
ATOM 1797 C C . ALA B 1 86 ? 17.781 21.105 -4.849 1.00 31.75 86 ALA B C 1
ATOM 1798 O O . ALA B 1 86 ? 18.214 20.221 -5.578 1.00 32.93 86 ALA B O 1
ATOM 1800 N N . LYS B 1 87 ? 16.487 21.281 -4.607 1.00 32.96 87 LYS B N 1
ATOM 1801 C CA . LYS B 1 87 ? 15.441 20.512 -5.279 1.00 35.98 87 LYS B CA 1
ATOM 1802 C C . LYS B 1 87 ? 15.467 20.731 -6.798 1.00 36.36 87 LYS B C 1
ATOM 1803 O O . LYS B 1 87 ? 15.330 19.787 -7.563 1.00 37.79 87 LYS B O 1
ATOM 1809 N N . GLN B 1 88 ? 15.664 21.963 -7.241 1.00 37.01 88 GLN B N 1
ATOM 1810 C CA . GLN B 1 88 ? 15.756 22.255 -8.670 1.00 37.83 88 GLN B CA 1
ATOM 1811 C C . GLN B 1 88 ? 17.124 21.893 -9.304 1.00 37.04 88 GLN B C 1
ATOM 1812 O O . GLN B 1 88 ? 17.347 22.104 -10.485 1.00 37.31 88 GLN B O 1
ATOM 1818 N N . ARG B 1 89 ? 18.003 21.311 -8.495 1.00 37.09 89 ARG B N 1
ATOM 1819 C CA . ARG B 1 89 ? 19.323 20.827 -8.879 1.00 36.80 89 ARG B CA 1
ATOM 1820 C C . ARG B 1 89 ? 20.305 21.933 -9.273 1.00 35.98 89 ARG B C 1
ATOM 1821 O O . ARG B 1 89 ? 21.127 21.730 -10.179 1.00 36.61 89 ARG B O 1
ATOM 1829 N N . TYR B 1 90 ? 20.222 23.100 -8.639 1.00 33.84 90 TYR B N 1
ATOM 1830 C CA . TYR B 1 90 ? 21.243 24.104 -8.828 1.00 33.13 90 TYR B CA 1
ATOM 1831 C C . TYR B 1 90 ? 22.233 23.949 -7.724 1.00 33.12 90 TYR B C 1
ATOM 1832 O O . TYR B 1 90 ? 21.900 23.489 -6.664 1.00 35.66 90 TYR B O 1
ATOM 1841 N N . LEU B 1 91 ? 23.470 24.281 -7.972 1.00 32.80 91 LEU B N 1
ATOM 1842 C CA . LEU B 1 91 ? 24.493 24.123 -6.961 1.00 32.20 91 LEU B CA 1
ATOM 1843 C C . LEU B 1 91 ? 24.772 25.519 -6.422 1.00 30.26 91 LEU B C 1
ATOM 1844 O O . LEU B 1 91 ? 25.181 26.394 -7.175 1.00 30.77 91 LEU B O 1
ATOM 1849 N N . VAL B 1 92 ? 24.484 25.750 -5.141 1.00 28.44 92 VAL B N 1
ATOM 1850 C CA . VAL B 1 92 ? 24.720 27.072 -4.550 1.00 27.31 92 VAL B CA 1
ATOM 1851 C C . VAL B 1 92 ? 26.048 27.019 -3.828 1.00 26.96 92 VAL B C 1
ATOM 1852 O O . VAL B 1 92 ? 26.236 26.163 -2.986 1.00 26.81 92 VAL B O 1
ATOM 1856 N N . GLU B 1 93 ? 26.963 27.920 -4.194 1.00 26.53 93 GLU B N 1
ATOM 1857 C CA . GLU B 1 93 ? 28.255 28.051 -3.541 1.00 27.37 93 GLU B CA 1
ATOM 1858 C C . GLU B 1 93 ? 28.124 28.903 -2.305 1.00 25.95 93 GLU B C 1
ATOM 1859 O O . GLU B 1 93 ? 28.677 28.566 -1.280 1.00 25.64 93 GLU B O 1
ATOM 1865 N N . SER B 1 94 ? 27.405 30.019 -2.426 1.00 24.97 94 SER B N 1
ATOM 1866 C CA . SER B 1 94 ? 27.207 30.933 -1.277 1.00 24.68 94 SER B CA 1
ATOM 1867 C C . SER B 1 94 ? 25.916 31.755 -1.372 1.00 23.75 94 SER B C 1
ATOM 1868 O O . SER B 1 94 ? 25.375 31.956 -2.454 1.00 22.75 94 SER B O 1
ATOM 1871 N N . TYR B 1 95 ? 25.445 32.254 -0.239 1.00 22.76 95 TYR B N 1
ATOM 1872 C CA . TYR B 1 95 ? 24.266 33.116 -0.199 1.00 22.73 95 TYR B CA 1
ATOM 1873 C C . TYR B 1 95 ? 24.543 34.144 0.880 1.00 23.56 95 TYR B C 1
ATOM 1874 O O . TYR B 1 95 ? 24.825 33.747 2.014 1.00 24.30 95 TYR B O 1
ATOM 1883 N N . THR B 1 96 ? 24.490 35.435 0.549 1.00 23.40 96 THR B N 1
ATOM 1884 C CA . THR B 1 96 ? 24.762 36.500 1.514 1.00 25.57 96 THR B CA 1
ATOM 1885 C C . THR B 1 96 ? 23.635 37.499 1.370 1.00 25.56 96 THR B C 1
ATOM 1886 O O . THR B 1 96 ? 23.352 37.942 0.250 1.00 25.51 96 THR B O 1
ATOM 1890 N N . ASP B 1 97 ? 22.978 37.816 2.483 1.00 25.51 97 ASP B N 1
ATOM 1891 C CA . ASP B 1 97 ? 21.882 38.771 2.498 1.00 28.35 97 ASP B CA 1
ATOM 1892 C C . ASP B 1 97 ? 22.301 39.897 3.416 1.00 28.08 97 ASP B C 1
ATOM 1893 O O . ASP B 1 97 ? 22.593 39.657 4.560 1.00 28.58 97 ASP B O 1
ATOM 1898 N N . ASN B 1 98 ? 22.392 41.122 2.905 1.00 28.73 98 ASN B N 1
ATOM 1899 C CA . ASN B 1 98 ? 22.566 42.274 3.768 1.00 29.11 98 ASN B CA 1
ATOM 1900 C C . ASN B 1 98 ? 21.191 42.863 4.046 1.00 29.45 98 ASN B C 1
ATOM 1901 O O . ASN B 1 98 ? 20.678 43.601 3.213 1.00 29.53 98 ASN B O 1
ATOM 1906 N N . ALA B 1 99 ? 20.586 42.506 5.192 1.00 27.11 99 ALA B N 1
ATOM 1907 C CA . ALA B 1 99 ? 19.224 42.891 5.503 1.00 26.00 99 ALA B CA 1
ATOM 1908 C C . ALA B 1 99 ? 19.192 44.133 6.365 1.00 26.14 99 ALA B C 1
ATOM 1909 O O . ALA B 1 99 ? 20.140 44.413 7.104 1.00 25.51 99 ALA B O 1
ATOM 1911 N N . VAL B 1 100 ? 18.120 44.911 6.233 1.00 26.37 100 VAL B N 1
ATOM 1912 C CA . VAL B 1 100 ? 17.935 46.060 7.107 1.00 27.46 100 VAL B CA 1
ATOM 1913 C C . VAL B 1 100 ? 16.469 46.173 7.499 1.00 26.87 100 VAL B C 1
ATOM 1914 O O . VAL B 1 100 ? 15.582 45.992 6.659 1.00 27.11 100 VAL B O 1
ATOM 1918 N N . GLY B 1 101 ? 16.214 46.431 8.786 1.00 26.04 101 GLY B N 1
ATOM 1919 C CA . GLY B 1 101 ? 14.860 46.697 9.203 1.00 26.93 101 GLY B CA 1
ATOM 1920 C C . GLY B 1 101 ? 14.778 48.123 9.707 1.00 27.65 101 GLY B C 1
ATOM 1921 O O . GLY B 1 101 ? 15.757 48.650 10.225 1.00 28.00 101 GLY B O 1
ATOM 1922 N N . ILE B 1 102 ? 13.597 48.707 9.594 1.00 27.77 102 ILE B N 1
ATOM 1923 C CA . ILE B 1 102 ? 13.370 50.076 9.986 1.00 29.34 102 ILE B CA 1
ATOM 1924 C C . ILE B 1 102 ? 12.289 50.127 11.069 1.00 29.75 102 ILE B C 1
ATOM 1925 O O . ILE B 1 102 ? 11.187 49.643 10.857 1.00 27.97 102 ILE B O 1
ATOM 1930 N N . LEU B 1 103 ? 12.637 50.717 12.212 1.00 30.81 103 LEU B N 1
ATOM 1931 C CA . LEU B 1 103 ? 11.674 51.061 13.262 1.00 32.35 103 LEU B CA 1
ATOM 1932 C C . LEU B 1 103 ? 11.045 52.429 12.984 1.00 32.45 103 LEU B C 1
ATOM 1933 O O . LEU B 1 103 ? 11.740 53.415 12.851 1.00 32.20 103 LEU B O 1
ATOM 1938 N N . GLY B 1 104 ? 9.729 52.472 12.883 1.00 31.82 104 GLY B N 1
ATOM 1939 C CA . GLY B 1 104 ? 8.993 53.708 12.718 1.00 33.07 104 GLY B CA 1
ATOM 1940 C C . GLY B 1 104 ? 7.608 53.533 13.332 1.00 34.28 104 GLY B C 1
ATOM 1941 O O . GLY B 1 104 ? 7.351 52.587 14.068 1.00 31.73 104 GLY B O 1
ATOM 1942 N N . LYS B 1 105 ? 6.703 54.447 13.032 1.00 35.48 105 LYS B N 1
ATOM 1943 C CA . LYS B 1 105 ? 5.382 54.411 13.626 1.00 38.05 105 LYS B CA 1
ATOM 1944 C C . LYS B 1 105 ? 4.424 53.843 12.619 1.00 38.86 105 LYS B C 1
ATOM 1945 O O . LYS B 1 105 ? 4.550 54.153 11.412 1.00 38.93 105 LYS B O 1
ATOM 1951 N N . ASN B 1 106 ? 3.604 52.902 13.097 1.00 39.46 106 ASN B N 1
ATOM 1952 C CA . ASN B 1 106 ? 2.115 53.006 12.994 1.00 41.60 106 ASN B CA 1
ATOM 1953 C C . ASN B 1 106 ? 1.248 51.780 13.440 1.00 42.05 106 ASN B C 1
ATOM 1954 O O . ASN B 1 106 ? 1.760 50.813 14.028 1.00 41.43 106 ASN B O 1
ATOM 1959 N N . SER B 1 107 ? -0.043 51.746 13.092 1.00 43.73 107 SER B N 1
ATOM 1960 C CA . SER B 1 107 ? -0.573 52.136 11.788 1.00 43.31 107 SER B CA 1
ATOM 1961 C C . SER B 1 107 ? -1.882 52.965 11.662 1.00 43.75 107 SER B C 1
ATOM 1962 O O . SER B 1 107 ? -2.595 52.703 10.687 1.00 42.93 107 SER B O 1
ATOM 1965 N N . LYS B 1 108 ? -2.159 53.925 12.542 1.00 43.53 108 LYS B N 1
ATOM 1966 C CA . LYS B 1 108 ? -2.020 53.771 13.985 1.00 43.46 108 LYS B CA 1
ATOM 1967 C C . LYS B 1 108 ? -1.049 54.819 14.498 1.00 44.28 108 LYS B C 1
ATOM 1968 O O . LYS B 1 108 ? -1.090 55.965 14.054 1.00 44.92 108 LYS B O 1
ATOM 1974 N N . GLY B 1 109 ? -0.176 54.436 15.420 1.00 20.00 109 GLY B N 1
ATOM 1975 C CA . GLY B 1 109 ? 0.722 55.391 16.033 1.00 20.00 109 GLY B CA 1
ATOM 1976 C C . GLY B 1 109 ? 1.670 54.680 16.957 1.00 20.00 109 GLY B C 1
ATOM 1977 O O . GLY B 1 109 ? 2.261 55.282 17.847 1.00 42.72 109 GLY B O 1
ATOM 1978 N N . LYS B 1 110 ? 1.804 53.380 16.745 1.00 41.48 110 LYS B N 1
ATOM 1979 C CA . LYS B 1 110 ? 2.651 52.569 17.593 1.00 41.52 110 LYS B CA 1
ATOM 1980 C C . LYS B 1 110 ? 3.953 52.283 16.884 1.00 39.53 110 LYS B C 1
ATOM 1981 O O . LYS B 1 110 ? 3.964 51.956 15.717 1.00 40.32 110 LYS B O 1
ATOM 1987 N N . THR B 1 111 ? 5.049 52.422 17.604 1.00 38.45 111 THR B N 1
ATOM 1988 C CA . THR B 1 111 ? 6.353 52.079 17.057 1.00 36.70 111 THR B CA 1
ATOM 1989 C C . THR B 1 111 ? 6.444 50.563 16.856 1.00 35.14 111 THR B C 1
ATOM 1990 O O . THR B 1 111 ? 6.070 49.779 17.716 1.00 32.92 111 THR B O 1
ATOM 1994 N N . SER B 1 112 ? 6.850 50.188 15.646 1.00 33.43 112 SER B N 1
ATOM 1995 C CA . SER B 1 112 ? 7.015 48.807 15.264 1.00 32.10 112 SER B CA 1
ATOM 1996 C C . SER B 1 112 ? 8.028 48.773 14.135 1.00 31.03 112 SER B C 1
ATOM 1997 O O . SER B 1 112 ? 8.564 49.813 13.746 1.00 30.10 112 SER B O 1
ATOM 2000 N N . VAL B 1 113 ? 8.343 47.578 13.661 1.00 30.07 113 VAL B N 1
ATOM 2001 C CA . VAL B 1 113 ? 9.219 47.429 12.524 1.00 30.04 113 VAL B CA 1
ATOM 2002 C C . VAL B 1 113 ? 8.331 47.547 11.317 1.00 30.51 113 VAL B C 1
ATOM 2003 O O . VAL B 1 113 ? 7.615 46.610 10.998 1.00 30.62 113 VAL B O 1
ATOM 2007 N N . THR B 1 114 ? 8.367 48.698 10.649 1.00 30.03 114 THR B N 1
ATOM 2008 C CA . THR B 1 114 ? 7.448 48.936 9.525 1.00 31.30 114 THR B CA 1
ATOM 2009 C C . THR B 1 114 ? 7.863 48.274 8.191 1.00 30.51 114 THR B C 1
ATOM 2010 O O . THR B 1 114 ? 6.988 47.831 7.402 1.00 29.70 114 THR B O 1
ATOM 2014 N N . LYS B 1 115 ? 9.176 48.186 7.950 1.00 29.57 115 LYS B N 1
ATOM 2015 C CA . LYS B 1 115 ? 9.687 47.615 6.707 1.00 30.22 115 LYS B CA 1
ATOM 2016 C C . LYS B 1 115 ? 10.976 46.851 6.994 1.00 28.52 115 LYS B C 1
ATOM 2017 O O . LYS B 1 115 ? 11.784 47.285 7.812 1.00 27.38 115 LYS B O 1
ATOM 2023 N N . VAL B 1 116 ? 11.124 45.697 6.347 1.00 27.14 116 VAL B N 1
ATOM 2024 C CA . VAL B 1 116 ? 12.400 44.989 6.312 1.00 26.84 116 VAL B CA 1
ATOM 2025 C C . VAL B 1 116 ? 12.709 44.780 4.836 1.00 27.63 116 VAL B C 1
ATOM 2026 O O . VAL B 1 116 ? 11.831 44.374 4.075 1.00 28.48 116 VAL B O 1
ATOM 2030 N N . VAL B 1 117 ? 13.936 45.113 4.428 1.00 27.34 117 VAL B N 1
ATOM 2031 C CA . VAL B 1 117 ? 14.372 44.899 3.059 1.00 27.07 117 VAL B CA 1
ATOM 2032 C C . VAL B 1 117 ? 15.481 43.846 3.085 1.00 26.92 117 VAL B C 1
ATOM 2033 O O . VAL B 1 117 ? 16.445 43.978 3.821 1.0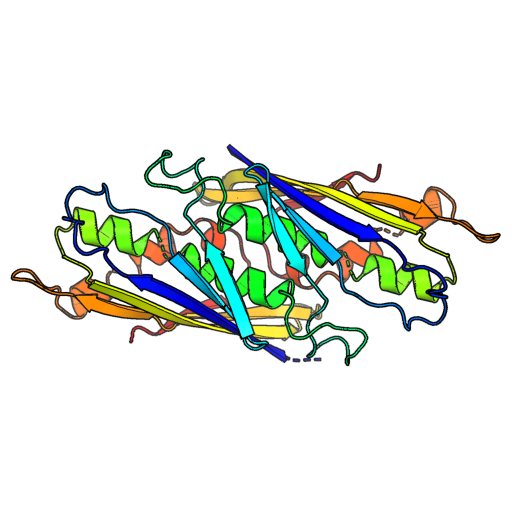0 26.94 117 VAL B O 1
ATOM 2037 N N . LEU B 1 118 ? 15.300 42.807 2.294 1.00 25.55 118 LEU B N 1
ATOM 2038 C CA . LEU B 1 118 ? 16.267 41.733 2.182 1.00 25.59 118 LEU B CA 1
ATOM 2039 C C . LEU B 1 118 ? 16.987 41.948 0.849 1.00 24.64 118 LEU B C 1
ATOM 2040 O O . LEU B 1 118 ? 16.345 42.213 -0.175 1.00 25.74 118 LEU B O 1
ATOM 2045 N N . ARG B 1 119 ? 18.302 41.810 0.858 1.00 25.66 119 ARG B N 1
ATOM 2046 C CA . ARG B 1 119 ? 19.101 42.011 -0.355 1.00 25.14 119 ARG B CA 1
ATOM 2047 C C . ARG B 1 119 ? 20.022 40.807 -0.562 1.00 24.18 119 ARG B C 1
ATOM 2048 O O . ARG B 1 119 ? 21.224 40.861 -0.340 1.00 23.49 119 ARG B O 1
ATOM 2056 N N . PRO B 1 120 ? 19.445 39.682 -0.951 1.00 23.28 120 PRO B N 1
ATOM 2057 C CA . PRO B 1 120 ? 20.272 38.483 -1.096 1.00 23.57 120 PRO B CA 1
ATOM 2058 C C . PRO B 1 120 ? 21.114 38.486 -2.396 1.00 24.08 120 PRO B C 1
ATOM 2059 O O . PRO B 1 120 ? 20.611 38.894 -3.459 1.00 25.02 120 PRO B O 1
ATOM 2063 N N . GLN B 1 121 ? 22.350 38.006 -2.275 1.00 25.43 121 GLN B N 1
ATOM 2064 C CA . GLN B 1 121 ? 23.293 37.749 -3.373 1.00 26.33 121 GLN B CA 1
ATOM 2065 C C . GLN B 1 121 ? 23.664 36.300 -3.309 1.00 25.54 121 GLN B C 1
ATOM 2066 O O . GLN B 1 121 ? 24.251 35.858 -2.306 1.00 25.18 121 GLN B O 1
ATOM 2072 N N . VAL B 1 122 ? 23.350 35.565 -4.375 1.00 25.23 122 VAL B N 1
ATOM 2073 C CA . VAL B 1 122 ? 23.614 34.114 -4.459 1.00 24.77 122 VAL B CA 1
ATOM 2074 C C . VAL B 1 122 ? 24.670 33.799 -5.535 1.00 26.10 122 VAL B C 1
ATOM 2075 O O . VAL B 1 122 ? 24.585 34.327 -6.656 1.00 24.98 122 VAL B O 1
ATOM 2079 N N . VAL B 1 123 ? 25.649 32.960 -5.182 1.00 26.62 123 VAL B N 1
ATOM 2080 C CA . VAL B 1 123 ? 26.646 32.455 -6.139 1.00 27.95 123 VAL B CA 1
ATOM 2081 C C . VAL B 1 123 ? 26.321 31.024 -6.483 1.00 28.78 123 VAL B C 1
ATOM 2082 O O . VAL B 1 123 ? 26.167 30.167 -5.606 1.00 28.15 123 VAL B O 1
ATOM 2086 N N . PHE B 1 124 ? 26.115 30.789 -7.773 1.00 29.50 124 PHE B N 1
ATOM 2087 C CA . PHE B 1 124 ? 25.831 29.463 -8.269 1.00 30.69 124 PHE B CA 1
ATOM 2088 C C . PHE B 1 124 ? 27.071 29.006 -8.984 1.00 32.71 124 PHE B C 1
ATOM 2089 O O . PHE B 1 124 ? 27.764 29.826 -9.594 1.00 32.52 124 PHE B O 1
ATOM 2097 N N . SER B 1 125 ? 27.350 27.712 -8.914 1.00 34.57 125 SER B N 1
ATOM 2098 C CA . SER B 1 125 ? 28.397 27.145 -9.775 1.00 37.36 125 SER B CA 1
ATOM 2099 C C . SER B 1 125 ? 27.897 25.952 -10.553 1.00 38.43 125 SER B C 1
ATOM 2100 O O . SER B 1 125 ? 26.732 25.544 -10.452 1.00 38.48 125 SER B O 1
ATOM 2103 N N . GLY B 1 126 ? 28.806 25.386 -11.332 1.00 40.61 126 GLY B N 1
ATOM 2104 C CA . GLY B 1 126 ? 28.555 24.140 -12.024 1.00 42.08 126 GLY B CA 1
ATOM 2105 C C . GLY B 1 126 ? 27.830 24.373 -13.318 1.00 43.11 126 GLY B C 1
ATOM 2106 O O . GLY B 1 126 ? 27.726 25.499 -13.795 1.00 42.78 126 GLY B O 1
ATOM 2107 N N . THR B 1 127 ? 27.310 23.291 -13.866 1.00 44.85 127 THR B N 1
ATOM 2108 C CA . THR B 1 127 ? 26.827 23.295 -15.234 1.00 46.55 127 THR B CA 1
ATOM 2109 C C . THR B 1 127 ? 25.416 23.902 -15.388 1.00 46.32 127 THR B C 1
ATOM 2110 O O . THR B 1 127 ? 25.148 24.662 -16.331 1.00 46.74 127 THR B O 1
ATOM 2114 N N . SER B 1 128 ? 24.544 23.578 -14.438 1.00 45.27 128 SER B N 1
ATOM 2115 C CA . SER B 1 128 ? 23.178 24.042 -14.456 1.00 44.33 128 SER B CA 1
ATOM 2116 C C . SER B 1 128 ? 23.045 25.286 -13.574 1.00 42.85 128 SER B C 1
ATOM 2117 O O . SER B 1 128 ? 23.135 25.210 -12.354 1.00 42.39 128 SER B O 1
ATOM 2120 N N . LYS B 1 129 ? 22.825 26.420 -14.219 1.00 40.80 129 LYS B N 1
ATOM 2121 C CA . LYS B 1 129 ? 22.657 27.692 -13.538 1.00 39.85 129 LYS B CA 1
ATOM 2122 C C . LYS B 1 129 ? 21.309 28.301 -13.940 1.00 38.54 129 LYS B C 1
ATOM 2123 O O . LYS B 1 129 ? 20.901 28.189 -15.106 1.00 37.64 129 LYS B O 1
ATOM 2129 N N . PRO B 1 130 ? 20.593 28.911 -12.976 1.00 37.22 130 PRO B N 1
ATOM 2130 C CA . PRO B 1 130 ? 19.317 29.527 -13.317 1.00 35.98 130 PRO B CA 1
ATOM 2131 C C . PRO B 1 130 ? 19.461 30.813 -14.113 1.00 35.27 130 PRO B C 1
ATOM 2132 O O . PRO B 1 130 ? 20.469 31.532 -13.964 1.00 34.10 130 PRO B O 1
ATOM 2136 N N . THR B 1 131 ? 18.437 31.123 -14.908 1.00 34.47 131 THR B N 1
ATOM 2137 C CA . THR B 1 131 ? 18.312 32.440 -15.497 1.00 34.78 131 THR B CA 1
ATOM 2138 C C . THR B 1 131 ? 17.855 33.376 -14.404 1.00 35.01 131 THR B C 1
ATOM 2139 O O . THR B 1 131 ? 17.429 32.898 -13.332 1.00 34.84 131 THR B O 1
ATOM 2143 N N . LEU B 1 132 ? 17.915 34.686 -14.656 1.00 34.53 132 LEU B N 1
ATOM 2144 C CA . LEU B 1 132 ? 17.343 35.658 -13.726 1.00 35.66 132 LEU B CA 1
ATOM 2145 C C . LEU B 1 132 ? 15.892 35.311 -13.389 1.00 36.25 132 LEU B C 1
ATOM 2146 O O . LEU B 1 132 ? 15.484 35.393 -12.211 1.00 36.08 132 LEU B O 1
ATOM 2151 N N . GLN B 1 133 ? 15.108 34.972 -14.419 1.00 36.35 133 GLN B N 1
ATOM 2152 C CA . GLN B 1 133 ? 13.680 34.689 -14.236 1.00 37.56 133 GLN B CA 1
ATOM 2153 C C . GLN B 1 133 ? 13.483 33.543 -13.268 1.00 36.45 133 GLN B C 1
ATOM 2154 O O . GLN B 1 133 ? 12.611 33.613 -12.384 1.00 36.68 133 GLN B O 1
ATOM 2160 N N . GLN B 1 134 ? 14.278 32.485 -13.441 1.00 34.78 134 GLN B N 1
ATOM 2161 C CA . GLN B 1 134 ? 14.246 31.361 -12.525 1.00 34.13 134 GLN B CA 1
ATOM 2162 C C . GLN B 1 134 ? 14.675 31.736 -11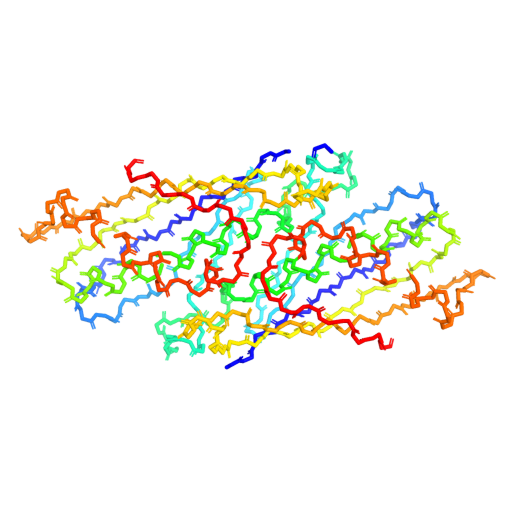.103 1.00 33.62 134 GLN B C 1
ATOM 2163 O O . GLN B 1 134 ? 14.016 31.337 -10.147 1.00 33.32 134 GLN B O 1
ATOM 2169 N N . LEU B 1 135 ? 15.731 32.538 -10.971 1.00 32.76 135 LEU B N 1
ATOM 2170 C CA . LEU B 1 135 ? 16.155 33.050 -9.673 1.00 33.21 135 LEU B CA 1
ATOM 2171 C C . LEU B 1 135 ? 15.058 33.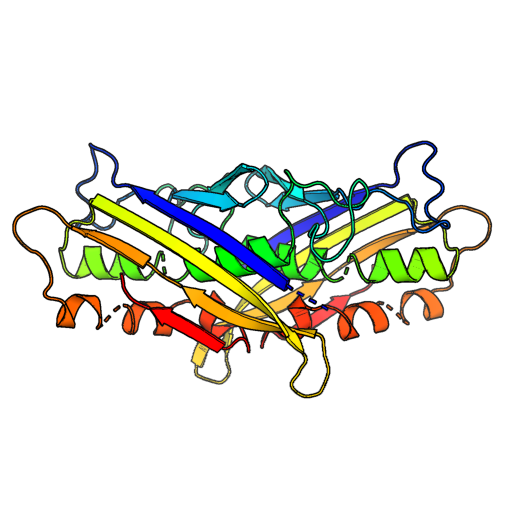848 -8.987 1.00 33.74 135 LEU B C 1
ATOM 2172 O O . LEU B 1 135 ? 14.807 33.660 -7.789 1.00 32.11 135 LEU B O 1
ATOM 2177 N N . GLU B 1 136 ? 14.432 34.761 -9.729 1.00 33.94 136 GLU B N 1
ATOM 2178 C CA . GLU B 1 136 ? 13.390 35.617 -9.147 1.00 35.51 136 GLU B CA 1
ATOM 2179 C C . GLU B 1 136 ? 12.232 34.743 -8.658 1.00 34.10 136 GLU B C 1
ATOM 2180 O O . GLU B 1 136 ? 11.761 34.920 -7.531 1.00 32.93 136 GLU B O 1
ATOM 2186 N N . LYS B 1 137 ? 11.835 33.763 -9.477 1.00 33.33 137 LYS B N 1
ATOM 2187 C CA . LYS B 1 137 ? 10.763 32.835 -9.091 1.00 34.17 137 LYS B CA 1
ATOM 2188 C C . LYS B 1 137 ? 11.082 32.012 -7.796 1.00 32.72 137 LYS B C 1
ATOM 2189 O O . LYS B 1 137 ? 10.204 31.818 -6.947 1.00 30.52 137 LYS B O 1
ATOM 2203 N N . HIS B 1 139 ? 12.955 33.025 -5.379 1.00 26.88 139 HIS B N 1
ATOM 2204 C CA . HIS B 1 139 ? 12.786 33.970 -4.270 1.00 26.94 139 HIS B CA 1
ATOM 2205 C C . HIS B 1 139 ? 11.300 34.232 -3.954 1.00 27.17 139 HIS B C 1
ATOM 2206 O O . HIS B 1 139 ? 10.954 34.390 -2.784 1.00 25.61 139 HIS B O 1
ATOM 2213 N N . HIS B 1 140 ? 10.434 34.338 -4.960 1.00 26.72 140 HIS B N 1
ATOM 2214 C CA . HIS B 1 140 ? 9.005 34.509 -4.638 1.00 27.32 140 HIS B CA 1
ATOM 2215 C C . HIS B 1 140 ? 8.459 33.292 -3.893 1.00 26.16 140 HIS B C 1
ATOM 2216 O O . HIS B 1 140 ? 7.674 33.442 -2.968 1.00 25.83 140 HIS B O 1
ATOM 2223 N N . LEU B 1 141 ? 8.853 32.102 -4.324 1.00 25.11 141 LEU B N 1
ATOM 2224 C CA . LEU B 1 141 ? 8.427 30.885 -3.664 1.00 26.04 141 LEU B CA 1
ATOM 2225 C C . LEU B 1 141 ? 8.970 30.787 -2.236 1.00 26.22 141 LEU B C 1
ATOM 2226 O O . LEU B 1 141 ? 8.267 30.313 -1.321 1.00 25.53 141 LEU B O 1
ATOM 2231 N N . ALA B 1 142 ? 10.240 31.153 -2.045 1.00 26.34 142 ALA B N 1
ATOM 2232 C CA . ALA B 1 142 ? 10.839 31.100 -0.711 1.00 26.45 142 ALA B CA 1
ATOM 2233 C C . ALA B 1 142 ? 10.103 32.070 0.240 1.00 27.77 142 ALA B C 1
ATOM 2234 O O . ALA B 1 142 ? 9.776 31.685 1.378 1.00 27.57 142 ALA B O 1
ATOM 2236 N N . HIS B 1 143 ? 9.807 33.281 -0.237 1.00 27.75 143 HIS B N 1
ATOM 2237 C CA . HIS B 1 143 ? 9.115 34.287 0.582 1.00 30.08 143 HIS B CA 1
ATOM 2238 C C . HIS B 1 143 ? 7.723 33.818 1.000 1.00 30.75 143 HIS B C 1
ATOM 2239 O O . HIS B 1 143 ? 7.314 33.995 2.150 1.00 31.08 143 HIS B O 1
ATOM 2246 N N . GLU B 1 144 ? 7.031 33.202 0.055 1.00 31.73 144 GLU B N 1
ATOM 2247 C CA . GLU B 1 144 ? 5.720 32.605 0.268 1.00 32.34 144 GLU B CA 1
ATOM 2248 C C . GLU B 1 144 ? 5.726 31.501 1.341 1.00 30.56 144 GLU B C 1
ATOM 2249 O O . GLU B 1 144 ? 4.739 31.310 2.042 1.00 30.49 144 GLU B O 1
ATOM 2255 N N . ASN B 1 145 ? 6.838 30.784 1.460 1.00 29.41 145 ASN B N 1
ATOM 2256 C CA . ASN B 1 145 ? 6.913 29.610 2.306 1.00 27.90 145 ASN B CA 1
ATOM 2257 C C . ASN B 1 145 ? 7.736 29.790 3.562 1.00 27.73 145 ASN B C 1
ATOM 2258 O O . ASN B 1 145 ? 7.913 28.871 4.320 1.00 26.97 145 ASN B O 1
ATOM 2263 N N . CYS B 1 146 ? 8.186 31.015 3.776 1.00 28.09 146 CYS B N 1
ATOM 2264 C CA . CYS B 1 146 ? 8.941 31.414 4.948 1.00 26.95 146 CYS B CA 1
ATOM 2265 C C . CYS B 1 146 ? 8.035 31.634 6.181 1.00 26.77 146 CYS B C 1
ATOM 2266 O O . CYS B 1 146 ? 7.207 32.548 6.212 1.00 25.20 146 CYS B O 1
ATOM 2269 N N . PHE B 1 147 ? 8.213 30.792 7.194 1.00 25.53 147 PHE B N 1
ATOM 2270 C CA . PHE B 1 147 ? 7.370 30.834 8.406 1.00 25.93 147 PHE B CA 1
ATOM 2271 C C . PHE B 1 147 ? 7.397 32.182 9.129 1.00 25.20 147 PHE B C 1
ATOM 2272 O O . PHE B 1 147 ? 6.367 32.642 9.576 1.00 25.39 147 PHE B O 1
ATOM 2280 N N . ILE B 1 148 ? 8.577 32.786 9.257 1.00 23.86 148 ILE B N 1
ATOM 2281 C CA . ILE B 1 148 ? 8.687 34.061 9.943 1.00 24.31 148 ILE B CA 1
ATOM 2282 C C . ILE B 1 148 ? 7.977 35.126 9.132 1.00 24.66 148 ILE B C 1
ATOM 2283 O O . ILE B 1 148 ? 7.242 35.947 9.678 1.00 25.60 148 ILE B O 1
ATOM 2288 N N . ALA B 1 149 ? 8.152 35.120 7.819 1.00 24.36 149 ALA B N 1
ATOM 2289 C CA . ALA B 1 149 ? 7.511 36.175 7.029 1.00 24.97 149 ALA B CA 1
ATOM 2290 C C . ALA B 1 149 ? 5.988 36.071 7.087 1.00 24.31 149 ALA B C 1
ATOM 2291 O O . ALA B 1 149 ? 5.281 37.105 7.069 1.00 24.84 149 ALA B O 1
ATOM 2293 N N . ASN B 1 150 ? 5.497 34.836 7.190 1.00 23.53 150 ASN B N 1
ATOM 2294 C CA . ASN B 1 150 ? 4.064 34.572 7.338 1.00 24.72 150 ASN B CA 1
ATOM 2295 C C . ASN B 1 150 ? 3.562 34.959 8.735 1.00 24.75 150 ASN B C 1
ATOM 2296 O O . ASN B 1 150 ? 2.346 34.889 8.984 1.00 25.56 150 ASN B O 1
ATOM 2301 N N . SER B 1 151 ? 4.483 35.329 9.641 1.00 23.93 151 SER B N 1
ATOM 2302 C CA . SER B 1 151 ? 4.117 35.713 11.035 1.00 24.26 151 SER B CA 1
ATOM 2303 C C . SER B 1 151 ? 4.025 37.221 11.324 1.00 24.42 151 SER B C 1
ATOM 2304 O O . SER B 1 151 ? 3.571 37.617 12.384 1.00 24.82 151 SER B O 1
ATOM 2307 N N . VAL B 1 152 ? 4.494 38.045 10.403 1.00 26.09 152 VAL B N 1
ATOM 2308 C CA . VAL B 1 152 ? 4.717 39.464 10.698 1.00 26.77 152 VAL B CA 1
ATOM 2309 C C . VAL B 1 152 ? 3.775 40.396 9.935 1.00 29.21 152 VAL B C 1
ATOM 2310 O O . VAL B 1 152 ? 3.318 40.102 8.802 1.00 29.41 152 VAL B O 1
ATOM 2314 N N . GLU B 1 153 ? 3.495 41.529 10.548 1.00 30.47 153 GLU B N 1
ATOM 2315 C CA . GLU B 1 153 ? 2.728 42.559 9.861 1.00 34.09 153 GLU B CA 1
ATOM 2316 C C . GLU B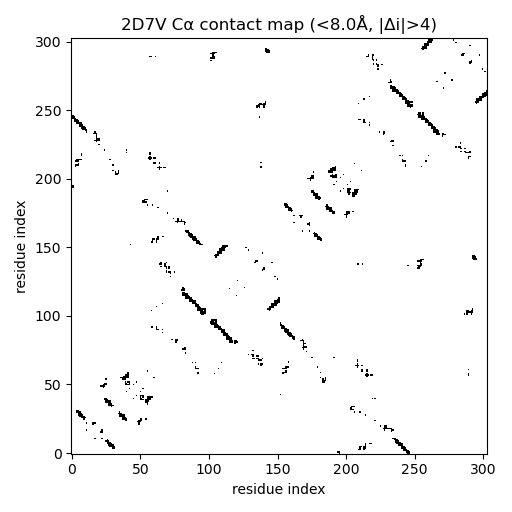 1 153 ? 3.662 43.488 9.049 1.00 33.48 153 GLU B C 1
ATOM 2317 O O . GLU B 1 153 ? 3.226 44.138 8.104 1.00 32.86 153 GLU B O 1
ATOM 2323 N N . THR B 1 154 ? 4.932 43.542 9.435 1.00 32.63 154 THR B N 1
ATOM 2324 C CA . THR B 1 154 ? 5.977 44.221 8.658 1.00 33.06 154 THR B CA 1
ATOM 2325 C C . THR B 1 154 ? 5.846 44.029 7.134 1.00 33.73 154 THR B C 1
ATOM 2326 O O . THR B 1 154 ? 5.548 42.911 6.657 1.00 33.57 154 THR B O 1
ATOM 2330 N N . GLU B 1 155 ? 6.048 45.109 6.382 1.00 33.75 155 GLU B N 1
ATOM 2331 C CA . GLU B 1 155 ? 6.255 45.013 4.929 1.00 35.18 155 GLU B CA 1
ATOM 2332 C C . GLU B 1 155 ? 7.651 44.473 4.708 1.00 33.55 155 GLU B C 1
ATOM 2333 O O . GLU B 1 155 ? 8.622 45.086 5.122 1.00 32.83 155 GLU B O 1
ATOM 2339 N N . VAL B 1 156 ? 7.741 43.314 4.079 1.00 33.19 156 VAL B N 1
ATOM 2340 C CA . VAL B 1 156 ? 9.031 42.676 3.827 1.00 33.65 156 VAL B CA 1
ATOM 2341 C C . VAL B 1 156 ? 9.264 42.701 2.314 1.00 34.10 156 VAL B C 1
ATOM 2342 O O . VAL B 1 156 ? 8.476 42.165 1.570 1.00 34.53 156 VAL B O 1
ATOM 2346 N N . VAL B 1 157 ? 10.316 43.353 1.865 1.00 33.97 157 VAL B N 1
ATOM 2347 C CA . VAL B 1 157 ? 10.572 43.411 0.432 1.00 34.16 157 VAL B CA 1
ATOM 2348 C C . VAL B 1 157 ? 11.894 42.702 0.119 1.00 34.40 157 VAL B C 1
ATOM 2349 O O . VAL B 1 157 ? 12.825 42.687 0.925 1.00 33.59 157 VAL B O 1
ATOM 2353 N N . THR B 1 158 ? 11.959 42.088 -1.048 1.00 35.00 158 THR B N 1
ATOM 2354 C CA . THR B 1 158 ? 13.172 41.416 -1.462 1.00 35.84 158 THR B CA 1
ATOM 2355 C C . THR B 1 158 ? 13.652 42.127 -2.689 1.00 36.07 158 THR B C 1
ATOM 2356 O O . THR B 1 158 ? 12.936 42.180 -3.694 1.00 37.10 158 THR B O 1
ATOM 2360 N N . GLU B 1 159 ? 14.842 42.699 -2.593 1.00 35.88 159 GLU B N 1
ATOM 2361 C CA . GLU B 1 159 ? 15.531 43.229 -3.749 1.00 36.59 159 GLU B CA 1
ATOM 2362 C C . GLU B 1 159 ? 16.611 42.249 -4.082 1.00 35.97 159 GLU B C 1
ATOM 2363 O O . GLU B 1 159 ? 17.592 42.130 -3.348 1.00 36.64 159 GLU B O 1
ATOM 2369 N N . ILE B 1 160 ? 16.430 41.529 -5.179 1.00 35.75 160 ILE B N 1
ATOM 2370 C CA . ILE B 1 160 ? 17.380 40.487 -5.559 1.00 35.47 160 ILE B CA 1
ATOM 2371 C C . ILE B 1 160 ? 18.642 41.095 -6.168 1.00 36.37 160 ILE B C 1
ATOM 2372 O O . ILE B 1 160 ? 18.561 41.874 -7.105 1.00 36.47 160 ILE B O 1
ATOM 2377 N N . ILE B 1 161 ? 19.773 40.706 -5.575 1.00 36.91 161 ILE B N 1
ATOM 2378 C CA . ILE B 1 161 ? 21.163 41.042 -5.895 1.00 38.00 161 ILE B CA 1
ATOM 2379 C C . ILE B 1 161 ? 21.668 42.368 -5.311 1.00 39.16 161 ILE B C 1
ATOM 2380 O O . ILE B 1 161 ? 21.228 42.795 -4.200 1.00 40.71 161 ILE B O 1
#

B-factor: mean 32.52, std 7.83, range [18.0, 67.55]

Secondary structure (DSSP, 8-state):
--EEEEEEEEE--TT---TTS-S---EEEEETTS-EEEE---TTTS-TTTS-TTSB-HHHHHHHHHHHH--HHHHHHHHTT-EEEEEEEEEEEEEEE-TTS-EEEEEEEE-EEEEEESS----HHHHH--HHHHHT-TTGGGB-SEEEE---/-EEEEEEEEEPPTT---TTS-----EEEE-TTS-EEEE---TTTS-SSSS-TTSB-HHHHHHHHHHHH--HHHHHHHHTT-EEEEEEEEEEEEEEE-SSS-EEEEEEEE-EEEEEESS----HHHHH--HHHHHH-TTGGGB-SEEEE---